Protein AF-A0A8A3P2R9-F1 (afdb_monomer_lite)

Radius of gyration: 27.97 Å; chains: 1; bounding box: 70×96×78 Å

Structure (mmCIF, N/CA/C/O backbone):
data_AF-A0A8A3P2R9-F1
#
_entry.id   AF-A0A8A3P2R9-F1
#
loop_
_atom_site.group_PDB
_atom_site.id
_atom_site.type_symbol
_atom_site.label_atom_id
_atom_site.label_alt_id
_atom_site.label_comp_id
_atom_site.label_asym_id
_atom_site.label_entity_id
_atom_site.label_seq_id
_atom_site.pdbx_PDB_ins_code
_atom_site.Cartn_x
_atom_site.Cartn_y
_atom_site.Cartn_z
_atom_site.occupancy
_atom_site.B_iso_or_equiv
_atom_site.auth_seq_id
_atom_site.auth_comp_id
_atom_site.auth_asym_id
_atom_site.auth_atom_id
_atom_site.pdbx_PDB_model_num
ATOM 1 N N . MET A 1 1 ? 48.613 -53.103 25.031 1.00 43.59 1 MET A N 1
ATOM 2 C CA . MET A 1 1 ? 49.429 -52.296 24.100 1.00 43.59 1 MET A CA 1
ATOM 3 C C . MET A 1 1 ? 48.709 -52.226 22.762 1.00 43.59 1 MET A C 1
ATOM 5 O O . MET A 1 1 ? 48.553 -53.275 22.151 1.00 43.59 1 MET A O 1
ATOM 9 N N . PRO A 1 2 ? 48.211 -51.056 22.336 1.00 43.16 2 PRO A N 1
ATOM 10 C CA . PRO A 1 2 ? 47.700 -50.850 20.983 1.00 43.16 2 PRO A CA 1
ATOM 11 C C . PRO A 1 2 ? 48.793 -50.243 20.079 1.00 43.16 2 PRO A C 1
ATOM 13 O O . PRO A 1 2 ? 49.612 -49.472 20.584 1.00 43.16 2 PRO A O 1
ATOM 16 N N . PRO A 1 3 ? 48.824 -50.520 18.764 1.00 48.88 3 PRO A N 1
ATOM 17 C CA . PRO A 1 3 ? 49.609 -49.714 17.847 1.00 48.88 3 PRO A CA 1
ATOM 18 C C . PRO A 1 3 ? 48.799 -48.499 17.378 1.00 48.88 3 PRO A C 1
ATOM 20 O O . PRO A 1 3 ? 47.668 -48.605 16.905 1.00 48.88 3 PRO A O 1
ATOM 23 N N . ILE A 1 4 ? 49.436 -47.345 17.538 1.00 39.56 4 ILE A N 1
ATOM 24 C CA . ILE A 1 4 ? 49.093 -46.045 16.971 1.00 39.56 4 ILE A CA 1
ATOM 25 C C . ILE A 1 4 ? 49.630 -46.018 15.538 1.00 39.56 4 ILE A C 1
ATOM 27 O O . ILE A 1 4 ? 50.808 -46.298 15.338 1.00 39.56 4 ILE A O 1
ATOM 31 N N . PHE A 1 5 ? 48.804 -45.617 14.572 1.00 42.22 5 PHE A N 1
ATOM 32 C CA . PHE A 1 5 ? 49.278 -44.940 13.365 1.00 42.22 5 PHE A CA 1
ATOM 33 C C . PHE A 1 5 ? 48.323 -43.795 13.031 1.00 42.22 5 PHE A C 1
ATOM 35 O O . PHE A 1 5 ? 47.154 -43.995 12.704 1.00 42.22 5 PHE A O 1
ATOM 42 N N . GLU A 1 6 ? 48.850 -42.583 13.167 1.00 37.22 6 GLU A N 1
ATOM 43 C CA . GLU A 1 6 ? 48.278 -41.345 12.660 1.00 37.22 6 GLU A CA 1
ATOM 44 C C . GLU A 1 6 ? 48.265 -41.369 11.128 1.00 37.22 6 GLU A C 1
ATOM 46 O O . GLU A 1 6 ? 49.249 -41.748 10.493 1.00 37.22 6 GLU A O 1
ATOM 51 N N . THR A 1 7 ? 47.184 -40.895 10.508 1.00 41.97 7 THR A N 1
ATOM 52 C CA . THR A 1 7 ? 47.253 -40.290 9.172 1.00 41.97 7 THR A CA 1
ATOM 53 C C . THR A 1 7 ? 46.183 -39.212 9.044 1.00 41.97 7 THR A C 1
ATOM 55 O O . THR A 1 7 ? 44.984 -39.465 8.958 1.00 41.97 7 THR A O 1
ATOM 58 N N . THR A 1 8 ? 46.675 -37.982 9.027 1.00 43.09 8 THR A N 1
ATOM 59 C CA . THR A 1 8 ? 46.018 -36.741 8.632 1.00 43.09 8 THR A CA 1
ATOM 60 C C . THR A 1 8 ? 45.509 -36.816 7.192 1.00 43.09 8 THR A C 1
ATOM 62 O O . THR A 1 8 ? 46.322 -36.944 6.285 1.00 43.09 8 THR A O 1
ATOM 65 N N . ILE A 1 9 ? 44.208 -36.615 6.950 1.00 33.81 9 ILE A N 1
ATOM 66 C CA . ILE A 1 9 ? 43.710 -36.059 5.679 1.00 33.81 9 ILE A CA 1
ATOM 67 C C . ILE A 1 9 ? 42.575 -35.073 5.970 1.00 33.81 9 ILE A C 1
ATOM 69 O O . ILE A 1 9 ? 41.464 -35.434 6.355 1.00 33.81 9 ILE A O 1
ATOM 73 N N . ALA A 1 10 ? 42.876 -33.795 5.744 1.00 40.09 10 ALA A N 1
ATOM 74 C CA . ALA A 1 10 ? 41.905 -32.722 5.646 1.00 40.09 10 ALA A CA 1
ATOM 75 C C . ALA A 1 10 ? 40.999 -32.957 4.427 1.00 40.09 10 ALA A C 1
ATOM 77 O O . ALA A 1 10 ? 41.472 -32.999 3.290 1.00 40.09 10 ALA A O 1
ATOM 78 N N . HIS A 1 11 ? 39.690 -33.081 4.649 1.00 35.59 11 HIS A N 1
ATOM 79 C CA . HIS A 1 11 ? 38.711 -33.145 3.568 1.00 35.59 11 HIS A CA 1
ATOM 80 C C . HIS A 1 11 ? 37.950 -31.824 3.454 1.00 35.59 11 HIS A C 1
ATOM 82 O O . HIS A 1 11 ? 36.930 -31.571 4.095 1.00 35.59 11 HIS A O 1
ATOM 88 N N . THR A 1 12 ? 38.494 -30.950 2.611 1.00 41.25 12 THR A N 1
ATOM 89 C CA . THR A 1 12 ? 37.902 -29.682 2.194 1.00 41.25 12 THR A CA 1
ATOM 90 C C . THR A 1 12 ? 36.637 -29.965 1.383 1.00 41.25 12 THR A C 1
ATOM 92 O O . THR A 1 12 ? 36.694 -30.220 0.180 1.00 41.25 12 THR A O 1
ATOM 95 N N . ARG A 1 13 ? 35.466 -29.913 2.026 1.00 37.19 13 ARG A N 1
ATOM 96 C CA . ARG A 1 13 ? 34.158 -30.054 1.366 1.00 37.19 13 ARG A CA 1
ATOM 97 C C . ARG A 1 13 ? 33.851 -28.786 0.555 1.00 37.19 13 ARG A C 1
ATOM 99 O O . ARG A 1 13 ? 33.108 -27.901 0.973 1.00 37.19 13 ARG A O 1
ATOM 106 N N . LYS A 1 14 ? 34.466 -28.672 -0.626 1.00 36.94 14 LYS A N 1
ATOM 107 C CA . LYS A 1 14 ? 34.145 -27.654 -1.633 1.00 36.94 14 LYS A CA 1
ATOM 108 C C . LYS A 1 14 ? 32.727 -27.894 -2.160 1.00 36.94 14 LYS A C 1
ATOM 110 O O . LYS A 1 14 ? 32.515 -28.660 -3.089 1.00 36.94 14 LYS A O 1
ATOM 115 N N . ARG A 1 15 ? 31.766 -27.206 -1.538 1.00 35.69 15 ARG A N 1
ATOM 116 C CA . ARG A 1 15 ? 30.719 -26.394 -2.182 1.00 35.69 15 ARG A CA 1
ATOM 117 C C . ARG A 1 15 ? 30.411 -26.801 -3.636 1.00 35.69 15 ARG A C 1
ATOM 119 O O . ARG A 1 15 ? 30.782 -26.093 -4.571 1.00 35.69 15 ARG A O 1
ATOM 126 N N . GLN A 1 16 ? 29.675 -27.896 -3.815 1.00 38.91 16 GLN A N 1
ATOM 127 C CA . GLN A 1 16 ? 28.986 -28.233 -5.069 1.00 38.91 16 GLN A CA 1
ATOM 128 C C . GLN A 1 16 ? 27.759 -27.320 -5.259 1.00 38.91 16 GLN A C 1
ATOM 130 O O . GLN A 1 16 ? 26.623 -27.766 -5.311 1.00 38.91 16 GLN A O 1
ATOM 135 N N . HIS A 1 17 ? 27.999 -26.007 -5.329 1.00 39.41 17 HIS A N 1
ATOM 136 C CA . HIS A 1 17 ? 26.986 -24.985 -5.619 1.00 39.41 17 HIS A CA 1
ATOM 137 C C . HIS A 1 17 ? 27.325 -24.229 -6.915 1.00 39.41 17 HIS A C 1
ATOM 139 O O . HIS A 1 17 ? 27.263 -23.003 -6.998 1.00 39.41 17 HIS A O 1
ATOM 145 N N . ARG A 1 18 ? 27.753 -24.988 -7.921 1.00 45.03 18 ARG A N 1
ATOM 146 C CA . ARG A 1 18 ? 27.853 -24.629 -9.341 1.00 45.03 18 ARG A CA 1
ATOM 147 C C . ARG A 1 18 ? 27.487 -25.940 -10.034 1.00 45.03 18 ARG A C 1
ATOM 149 O O . ARG A 1 18 ? 28.241 -26.890 -9.897 1.00 45.03 18 ARG A O 1
ATOM 156 N N . GLN A 1 19 ? 26.282 -26.132 -10.554 1.00 38.72 19 GLN A N 1
ATOM 157 C CA . GLN A 1 19 ? 25.915 -25.728 -11.911 1.00 38.72 19 GLN A CA 1
ATOM 158 C C . GLN A 1 19 ? 24.385 -25.830 -12.100 1.00 38.72 19 GLN A C 1
ATOM 160 O O . GLN A 1 19 ? 23.880 -26.798 -12.652 1.00 38.72 19 GLN A O 1
ATOM 165 N N . LEU A 1 20 ? 23.639 -24.823 -11.649 1.00 34.25 20 LEU A N 1
ATOM 166 C CA . LEU A 1 20 ? 22.228 -24.619 -12.032 1.00 34.25 20 LEU A CA 1
ATOM 167 C C . LEU A 1 20 ? 21.981 -23.132 -12.346 1.00 34.25 20 LEU A C 1
ATOM 169 O O . LEU A 1 20 ? 20.940 -22.571 -12.030 1.00 34.25 20 LEU A O 1
ATOM 173 N N . ALA A 1 21 ? 23.000 -22.465 -12.899 1.00 38.72 21 ALA A N 1
ATOM 174 C CA . ALA A 1 21 ? 23.064 -21.008 -13.003 1.00 38.72 21 ALA A CA 1
ATOM 175 C C . ALA A 1 21 ? 22.983 -20.448 -14.434 1.00 38.72 21 ALA A C 1
ATOM 177 O O . ALA A 1 21 ? 23.174 -19.248 -14.577 1.00 38.72 21 ALA A O 1
ATOM 178 N N . ASP A 1 22 ? 22.700 -21.245 -15.470 1.00 35.88 22 ASP A N 1
ATOM 179 C CA . ASP A 1 22 ? 22.864 -20.754 -16.855 1.00 35.88 22 ASP A CA 1
ATOM 180 C C . ASP A 1 22 ? 21.690 -20.948 -17.817 1.00 35.88 22 ASP A C 1
ATOM 182 O O . ASP A 1 22 ? 21.800 -20.616 -18.996 1.00 35.88 22 ASP A O 1
ATOM 186 N N . THR A 1 23 ? 20.520 -21.373 -17.350 1.00 40.38 23 THR A N 1
ATOM 187 C CA . THR A 1 23 ? 19.338 -21.435 -18.216 1.00 40.38 23 THR A CA 1
ATOM 188 C C . THR A 1 23 ? 18.191 -20.609 -17.640 1.00 40.38 23 THR A C 1
ATOM 190 O O . THR A 1 23 ? 17.509 -20.992 -16.701 1.00 40.38 23 THR A O 1
ATOM 193 N N . GLU A 1 24 ? 18.016 -19.434 -18.255 1.00 37.34 24 GLU A N 1
ATOM 194 C CA . GLU A 1 24 ? 16.800 -18.604 -18.261 1.00 37.34 24 GLU A CA 1
ATOM 195 C C . GLU A 1 24 ? 16.555 -17.578 -17.141 1.00 37.34 24 GLU A C 1
ATOM 197 O O . GLU A 1 24 ? 15.416 -17.243 -16.833 1.00 37.34 24 GLU A O 1
ATOM 202 N N . CYS A 1 25 ? 17.596 -16.883 -16.674 1.00 35.81 25 CYS A N 1
ATOM 203 C CA . CYS A 1 25 ? 17.421 -15.468 -16.315 1.00 35.81 25 CYS A CA 1
ATOM 204 C C . CYS A 1 25 ? 17.914 -14.599 -17.477 1.00 35.81 25 CYS A C 1
ATOM 206 O O . CYS A 1 25 ? 18.958 -13.949 -17.402 1.00 35.81 25 CYS A O 1
ATOM 208 N N . ARG A 1 26 ? 17.157 -14.569 -18.587 1.00 42.12 26 ARG A N 1
ATOM 209 C CA . ARG A 1 26 ? 17.222 -13.421 -19.505 1.00 42.12 26 ARG A CA 1
ATOM 210 C C . ARG A 1 26 ? 16.732 -12.226 -18.697 1.00 42.12 26 ARG A C 1
ATOM 212 O O . ARG A 1 26 ? 15.540 -11.940 -18.679 1.00 42.12 26 ARG A O 1
ATOM 219 N N . VAL A 1 27 ? 17.649 -11.571 -17.984 1.00 50.00 27 VAL A N 1
ATOM 220 C CA . VAL A 1 27 ? 17.400 -10.299 -17.308 1.00 50.00 27 VAL A CA 1
ATOM 221 C C . VAL A 1 27 ? 16.714 -9.422 -18.337 1.00 50.00 27 VAL A C 1
ATOM 223 O O . VAL A 1 27 ? 17.306 -9.112 -19.375 1.00 50.00 27 VAL A O 1
ATOM 226 N N . SER A 1 28 ? 15.437 -9.117 -18.109 1.00 62.94 28 SER A N 1
ATOM 227 C CA . SER A 1 28 ? 14.671 -8.373 -19.093 1.00 62.94 28 SER A CA 1
ATOM 228 C C . SER A 1 28 ? 15.406 -7.069 -19.401 1.00 62.94 28 SER A C 1
ATOM 230 O O . SER A 1 28 ? 16.113 -6.517 -18.548 1.00 62.94 28 SER A O 1
ATOM 232 N N . LYS A 1 29 ? 15.291 -6.571 -20.639 1.00 68.69 29 LYS A N 1
ATOM 233 C CA . LYS A 1 29 ? 15.966 -5.323 -21.043 1.00 68.69 29 LYS A CA 1
ATOM 234 C C . LYS A 1 29 ? 15.659 -4.189 -20.053 1.00 68.69 29 LYS A C 1
ATOM 236 O O . LYS A 1 29 ? 16.527 -3.360 -19.785 1.00 68.69 29 LYS A O 1
ATOM 241 N N . LEU A 1 30 ? 14.459 -4.212 -19.465 1.00 67.81 30 LEU A N 1
ATOM 242 C CA . LEU A 1 30 ? 14.038 -3.321 -18.395 1.00 67.81 30 LEU A CA 1
ATOM 243 C C . LEU A 1 30 ? 14.818 -3.548 -17.090 1.00 67.81 30 LEU A C 1
ATOM 245 O O . LEU A 1 30 ? 15.422 -2.606 -16.585 1.00 67.81 30 LEU A O 1
ATOM 249 N N . ALA A 1 31 ? 14.868 -4.774 -16.563 1.00 60.47 31 ALA A N 1
ATOM 250 C CA . ALA A 1 31 ? 15.595 -5.079 -15.328 1.00 60.47 31 ALA A CA 1
ATOM 251 C C . ALA A 1 31 ? 17.097 -4.746 -15.434 1.00 60.47 31 ALA A C 1
ATOM 253 O O . ALA A 1 31 ? 17.693 -4.226 -14.489 1.00 60.47 31 ALA A O 1
ATOM 254 N N . ALA A 1 32 ? 17.710 -4.972 -16.601 1.00 69.25 32 ALA A N 1
ATOM 255 C CA . ALA A 1 32 ? 19.095 -4.586 -16.866 1.00 69.25 32 ALA A CA 1
ATOM 256 C C . ALA A 1 32 ? 19.275 -3.057 -16.879 1.00 69.25 32 ALA A C 1
ATOM 258 O O . ALA A 1 32 ? 20.252 -2.546 -16.328 1.00 69.25 32 ALA A O 1
ATOM 259 N N . LYS A 1 33 ? 18.320 -2.318 -17.462 1.00 73.94 33 LYS A N 1
ATOM 260 C CA . LYS A 1 33 ? 18.311 -0.848 -17.465 1.00 73.94 33 LYS A CA 1
ATOM 261 C C . LYS A 1 33 ? 18.153 -0.280 -16.050 1.00 73.94 33 LYS A C 1
ATOM 263 O O . LYS A 1 33 ? 18.917 0.605 -15.674 1.00 73.94 33 LYS A O 1
ATOM 268 N N . CYS A 1 34 ? 17.249 -0.837 -15.243 1.00 65.44 34 CYS A N 1
ATOM 269 C CA . CYS A 1 34 ? 17.062 -0.468 -13.837 1.00 65.44 34 CYS A CA 1
ATOM 270 C C . CYS A 1 34 ? 18.339 -0.672 -13.005 1.00 65.44 34 CYS A C 1
ATOM 272 O O . CYS A 1 34 ? 18.720 0.216 -12.244 1.00 65.44 34 CYS A O 1
ATOM 274 N N . ARG A 1 35 ? 19.051 -1.799 -13.184 1.00 62.41 35 ARG A N 1
ATOM 275 C CA . ARG A 1 35 ? 20.332 -2.046 -12.489 1.00 62.41 35 ARG A CA 1
ATOM 276 C C . ARG A 1 35 ? 21.384 -0.987 -12.805 1.00 62.41 35 ARG A C 1
ATOM 278 O O . ARG A 1 35 ? 22.055 -0.521 -11.890 1.00 62.41 35 ARG A O 1
ATOM 285 N N . ARG A 1 36 ? 21.516 -0.601 -14.078 1.00 63.81 36 ARG A N 1
ATOM 286 C CA . ARG A 1 36 ? 22.474 0.434 -14.503 1.00 63.81 36 ARG A CA 1
ATOM 287 C C . ARG A 1 36 ? 22.148 1.787 -13.869 1.00 63.81 36 ARG A C 1
ATOM 289 O O . ARG A 1 36 ? 23.045 2.431 -13.344 1.00 63.81 36 ARG A O 1
ATOM 296 N N . LEU A 1 37 ? 20.869 2.171 -13.840 1.00 62.31 37 LEU A N 1
ATOM 297 C CA . LEU A 1 37 ? 20.429 3.418 -13.202 1.00 62.31 37 LEU A CA 1
ATOM 298 C C . LEU A 1 37 ? 20.722 3.443 -11.694 1.00 62.31 37 LEU A C 1
ATOM 300 O O . LEU A 1 37 ? 21.195 4.457 -11.186 1.00 62.31 37 LEU A O 1
ATOM 304 N N . ASN A 1 38 ? 20.507 2.329 -10.987 1.00 57.16 38 ASN A N 1
ATOM 305 C CA . ASN A 1 38 ? 20.791 2.238 -9.551 1.00 57.16 38 ASN A CA 1
ATOM 306 C C . ASN A 1 38 ? 22.283 2.463 -9.233 1.00 57.16 38 ASN A C 1
ATOM 308 O O . ASN A 1 38 ? 22.618 3.098 -8.239 1.00 57.16 38 ASN A O 1
ATOM 312 N N . GLN A 1 39 ? 23.183 2.005 -10.109 1.00 56.66 39 GLN A N 1
ATOM 313 C CA . GLN A 1 39 ? 24.629 2.218 -9.963 1.00 56.66 39 GLN A CA 1
ATOM 314 C C . GLN A 1 39 ? 25.041 3.685 -10.178 1.00 56.66 39 GLN A C 1
ATOM 316 O O . GLN A 1 39 ? 25.991 4.150 -9.554 1.00 56.66 39 GLN A O 1
ATOM 321 N N . THR A 1 40 ? 24.328 4.434 -11.026 1.00 55.69 40 THR A N 1
ATOM 322 C CA . THR A 1 40 ? 24.618 5.853 -11.304 1.00 55.69 40 THR A CA 1
ATOM 323 C C . THR A 1 40 ? 24.155 6.788 -10.179 1.00 55.69 40 THR A C 1
ATOM 325 O O . THR A 1 40 ? 24.793 7.808 -9.936 1.00 55.69 40 THR A O 1
ATOM 328 N N . ILE A 1 41 ? 23.084 6.440 -9.454 1.00 51.84 41 ILE A N 1
ATOM 329 C CA . ILE A 1 41 ? 22.526 7.253 -8.353 1.00 51.84 41 ILE A CA 1
ATOM 330 C C . ILE A 1 41 ? 23.507 7.395 -7.167 1.00 51.84 41 ILE A C 1
ATOM 332 O O . ILE A 1 41 ? 23.413 8.355 -6.406 1.00 51.84 41 ILE A O 1
ATOM 336 N N . SER A 1 42 ? 24.476 6.486 -7.015 1.00 45.00 42 SER A N 1
ATOM 337 C CA . SER A 1 42 ? 25.446 6.492 -5.906 1.00 45.00 42 SER A CA 1
ATOM 338 C C . SER A 1 42 ? 26.682 7.393 -6.104 1.00 45.00 42 SER A C 1
ATOM 340 O O . SER A 1 42 ? 27.583 7.352 -5.270 1.00 45.00 42 SER A O 1
ATOM 342 N N . GLN A 1 43 ? 26.761 8.204 -7.166 1.00 35.53 43 GLN A N 1
ATOM 343 C CA . GLN A 1 43 ? 27.899 9.104 -7.440 1.00 35.53 43 GLN A CA 1
ATOM 344 C C . GLN A 1 43 ? 27.576 10.568 -7.047 1.00 35.5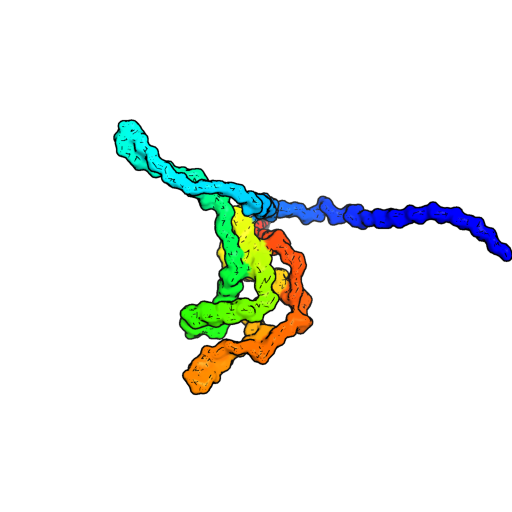3 43 GLN A C 1
ATOM 346 O O . GLN A 1 43 ? 26.574 11.103 -7.527 1.00 35.53 43 GLN A O 1
ATOM 351 N N . PRO A 1 44 ? 28.391 11.261 -6.222 1.00 46.28 44 PRO A N 1
ATOM 352 C CA . PRO A 1 44 ? 28.168 12.667 -5.880 1.00 46.28 44 PRO A CA 1
ATOM 353 C C . PRO A 1 44 ? 28.958 13.593 -6.821 1.00 46.28 44 PRO A C 1
ATOM 355 O O . PRO A 1 44 ? 30.183 13.518 -6.838 1.00 46.28 44 PRO A O 1
ATOM 358 N N . VAL A 1 45 ? 28.313 14.510 -7.564 1.00 47.16 45 VAL A N 1
ATOM 359 C CA . VAL A 1 45 ? 29.051 15.577 -8.284 1.00 47.16 45 VAL A CA 1
ATOM 360 C C . VAL A 1 45 ? 28.383 16.967 -8.221 1.00 47.16 45 VAL A C 1
ATOM 362 O O . VAL A 1 45 ? 27.258 17.173 -8.669 1.00 47.16 45 VAL A O 1
ATOM 365 N N . LEU A 1 46 ? 29.177 17.863 -7.617 1.00 41.31 46 LEU A N 1
ATOM 366 C CA . LEU A 1 46 ? 29.407 19.323 -7.640 1.00 41.31 46 LEU A CA 1
ATOM 367 C C . LEU A 1 46 ? 28.441 20.397 -8.214 1.00 41.31 46 LEU A C 1
ATOM 369 O O . LEU A 1 46 ? 27.985 20.341 -9.348 1.00 41.31 46 LEU A O 1
ATOM 373 N N . ASN A 1 47 ? 28.382 21.473 -7.401 1.00 46.91 47 ASN A N 1
ATOM 374 C CA . ASN A 1 47 ? 28.406 22.940 -7.613 1.00 46.91 47 ASN A CA 1
ATOM 375 C C . ASN A 1 47 ? 27.461 23.662 -8.597 1.00 46.91 47 ASN A C 1
ATOM 377 O O . ASN A 1 47 ? 27.319 23.332 -9.768 1.00 46.91 47 ASN A O 1
ATOM 381 N N . ASN A 1 48 ? 26.872 24.753 -8.080 1.00 45.09 48 ASN A N 1
ATOM 382 C CA . ASN A 1 48 ? 25.808 25.558 -8.681 1.00 45.09 48 ASN A CA 1
ATOM 383 C C . ASN A 1 48 ? 26.232 27.028 -8.863 1.00 45.09 48 ASN A C 1
ATOM 385 O O . ASN A 1 48 ? 26.408 27.723 -7.866 1.00 45.09 48 ASN A O 1
ATOM 389 N N . ALA A 1 49 ? 26.262 27.528 -10.101 1.00 44.78 49 ALA A N 1
ATOM 390 C CA . ALA A 1 49 ? 25.992 28.937 -10.408 1.00 44.78 49 ALA A CA 1
ATOM 391 C C . ALA A 1 49 ? 25.528 29.086 -11.870 1.00 44.78 49 ALA A C 1
ATOM 393 O O . ALA A 1 49 ? 26.056 28.431 -12.767 1.00 44.78 49 ALA A O 1
ATOM 394 N N . LEU A 1 50 ? 24.517 29.930 -12.098 1.00 46.81 50 LEU A N 1
ATOM 395 C CA . LEU A 1 50 ? 24.097 30.403 -13.422 1.00 46.81 50 LEU A CA 1
ATOM 396 C C . LEU A 1 50 ? 24.972 31.607 -13.794 1.00 46.81 50 LEU A C 1
ATOM 398 O O . LEU A 1 50 ? 25.080 32.534 -12.995 1.00 46.81 50 LEU A O 1
ATOM 402 N N . TYR A 1 51 ? 25.572 31.607 -14.986 1.00 49.94 51 TYR A N 1
ATOM 403 C CA . TYR A 1 51 ? 26.331 32.750 -15.499 1.00 49.94 51 TYR A CA 1
ATOM 404 C C . TYR A 1 51 ? 25.621 33.340 -16.719 1.00 49.94 51 TYR A C 1
ATOM 406 O O . TYR A 1 51 ? 25.300 32.623 -17.666 1.00 49.94 51 TYR A O 1
ATOM 414 N N . ILE A 1 52 ? 25.352 34.644 -16.670 1.00 50.81 52 ILE A N 1
ATOM 415 C CA . ILE A 1 52 ? 24.727 35.400 -17.758 1.00 50.81 52 ILE A CA 1
ATOM 416 C C . ILE A 1 52 ? 25.849 35.930 -18.653 1.00 50.81 52 ILE A C 1
ATOM 418 O O . ILE A 1 52 ? 26.661 36.736 -18.205 1.00 50.81 52 ILE A O 1
ATOM 422 N N . SER A 1 53 ? 25.882 35.508 -19.917 1.00 56.56 53 SER A N 1
ATOM 423 C CA . SER A 1 53 ? 26.791 36.048 -20.934 1.00 56.56 53 SER A CA 1
ATOM 424 C C . SER A 1 53 ? 26.038 36.959 -21.904 1.00 56.56 53 SER A C 1
ATOM 426 O O . SER A 1 53 ? 24.920 36.650 -22.315 1.00 56.56 53 SER A O 1
ATOM 428 N N . ARG A 1 54 ? 26.659 38.076 -22.292 1.00 44.88 54 ARG A N 1
ATOM 429 C CA . ARG A 1 54 ? 26.132 39.022 -23.286 1.00 44.88 54 ARG A CA 1
ATOM 430 C C . ARG A 1 54 ? 26.874 38.820 -24.609 1.00 44.88 54 ARG A C 1
ATOM 432 O O . ARG A 1 54 ? 28.103 38.822 -24.597 1.00 44.88 54 ARG A O 1
ATOM 439 N N . THR A 1 55 ? 26.159 38.635 -25.721 1.00 54.72 55 THR A N 1
ATOM 440 C CA . THR A 1 55 ? 26.788 38.591 -27.056 1.00 54.72 55 THR A CA 1
ATOM 441 C C . THR A 1 55 ? 27.090 40.005 -27.557 1.00 54.72 55 THR A C 1
ATOM 443 O O . THR A 1 55 ? 26.545 40.986 -27.042 1.00 54.72 55 THR A O 1
ATOM 446 N N . ALA A 1 56 ? 27.988 40.119 -28.541 1.00 55.16 56 ALA A N 1
ATOM 447 C CA . ALA A 1 56 ? 28.472 41.394 -29.087 1.00 55.16 56 ALA A CA 1
ATOM 448 C C . ALA A 1 56 ? 27.348 42.290 -29.657 1.00 55.16 56 ALA A C 1
ATOM 450 O O . ALA A 1 56 ? 27.481 43.507 -29.716 1.00 55.16 56 ALA A O 1
ATOM 451 N N . ASP A 1 57 ? 26.221 41.678 -29.997 1.00 58.72 57 ASP A N 1
ATOM 452 C CA . ASP A 1 57 ? 25.029 42.251 -30.628 1.00 58.72 57 ASP A CA 1
ATOM 453 C C . ASP A 1 57 ? 23.977 42.726 -29.599 1.00 58.72 57 ASP A C 1
ATOM 455 O O . ASP A 1 57 ? 22.877 43.144 -29.955 1.00 58.72 57 ASP A O 1
ATOM 459 N N . GLY A 1 58 ? 24.307 42.689 -28.301 1.00 51.22 58 GLY A N 1
ATOM 460 C CA . GLY A 1 58 ? 23.463 43.213 -27.222 1.00 51.22 58 GLY A CA 1
ATOM 461 C C . GLY A 1 58 ? 22.362 42.262 -26.738 1.00 51.22 58 GLY A C 1
ATOM 462 O O . GLY A 1 58 ? 21.661 42.587 -25.776 1.00 51.22 58 GLY A O 1
ATOM 463 N N . ALA A 1 59 ? 22.234 41.071 -27.329 1.00 46.62 59 ALA A N 1
ATOM 464 C CA . ALA A 1 59 ? 21.294 40.053 -26.876 1.00 46.62 59 ALA A CA 1
ATOM 465 C C . ALA A 1 59 ? 21.778 39.385 -25.573 1.00 46.62 59 ALA A C 1
ATOM 467 O O . ALA A 1 59 ? 22.913 38.912 -25.453 1.00 46.62 59 ALA A O 1
ATOM 468 N N . GLN A 1 60 ? 20.896 39.334 -24.571 1.00 43.47 60 GLN A N 1
ATOM 469 C CA . GLN A 1 60 ? 21.118 38.577 -23.339 1.00 43.47 60 GLN A CA 1
ATOM 470 C C . GLN A 1 60 ? 20.581 37.161 -23.542 1.00 43.47 60 GLN A C 1
ATOM 472 O O . GLN A 1 60 ? 19.372 36.956 -23.624 1.00 43.47 60 GLN A O 1
ATOM 477 N N . CYS A 1 61 ? 21.472 36.178 -23.638 1.00 47.09 61 CYS A N 1
ATOM 478 C CA . CYS A 1 61 ? 21.099 34.773 -23.751 1.00 47.09 61 CYS A CA 1
ATOM 479 C C . CYS A 1 61 ? 21.353 34.064 -22.415 1.00 47.09 61 CYS A C 1
ATOM 481 O O . CYS A 1 61 ? 22.461 34.062 -21.878 1.00 47.09 61 CYS A O 1
ATOM 483 N N . ILE A 1 62 ? 20.297 33.465 -21.859 1.00 50.38 62 ILE A N 1
ATOM 484 C CA . ILE A 1 62 ? 20.394 32.623 -20.667 1.00 50.38 62 ILE A CA 1
ATOM 485 C C . ILE A 1 62 ? 20.865 31.249 -21.135 1.00 50.38 62 ILE A C 1
ATOM 487 O O . ILE A 1 62 ? 20.076 30.468 -21.667 1.00 50.38 62 ILE A O 1
ATOM 491 N N . GLN A 1 63 ? 22.148 30.950 -20.946 1.00 54.47 63 GLN A N 1
ATOM 492 C CA . GLN A 1 63 ? 22.632 29.588 -21.127 1.00 54.47 63 GLN A CA 1
ATOM 493 C C . GLN A 1 63 ? 22.130 28.737 -19.961 1.00 54.47 63 GLN A C 1
ATOM 495 O O . GLN A 1 63 ? 22.442 29.001 -18.796 1.00 54.47 63 GLN A O 1
ATOM 500 N N . LEU A 1 64 ? 21.315 27.726 -20.274 1.00 47.31 64 LEU A N 1
ATOM 501 C CA . LEU A 1 64 ? 20.895 26.742 -19.286 1.00 47.31 64 LEU A CA 1
ATOM 502 C C . LEU A 1 64 ? 22.163 26.066 -18.744 1.00 47.31 64 LEU A C 1
ATOM 504 O O . LEU A 1 64 ? 22.937 25.488 -19.505 1.00 47.31 64 LEU A O 1
ATOM 508 N N . SER A 1 65 ? 22.394 26.154 -17.433 1.00 50.12 65 SER A N 1
ATOM 509 C CA . SER A 1 65 ? 23.531 25.482 -16.791 1.00 50.12 65 SER A CA 1
ATOM 510 C C . SER A 1 65 ? 23.492 23.984 -17.110 1.00 50.12 65 SER A C 1
ATOM 512 O O . SER A 1 65 ? 22.406 23.409 -17.242 1.00 50.12 65 SER A O 1
ATOM 514 N N . GLY A 1 66 ? 24.652 23.318 -17.152 1.00 48.78 66 GLY A N 1
ATOM 515 C CA . GLY A 1 66 ? 24.747 21.864 -17.328 1.00 48.78 66 GLY A CA 1
ATOM 516 C C . GLY A 1 66 ? 23.805 21.071 -16.410 1.00 48.78 66 GLY A C 1
ATOM 517 O O . GLY A 1 66 ? 23.333 20.012 -16.803 1.00 48.78 66 GLY A O 1
ATOM 518 N N . ARG A 1 67 ? 23.408 21.621 -15.250 1.00 42.16 67 ARG A N 1
ATOM 519 C CA . ARG A 1 67 ? 22.402 21.041 -14.344 1.00 42.16 67 ARG A CA 1
ATOM 520 C C . ARG A 1 67 ? 20.972 21.031 -14.893 1.00 42.16 67 ARG A C 1
ATOM 522 O O . ARG A 1 67 ? 20.211 20.151 -14.524 1.00 42.16 67 ARG A O 1
ATOM 529 N N . GLN A 1 68 ? 20.567 21.969 -15.746 1.00 43.38 68 GLN A N 1
ATOM 530 C CA . GLN A 1 68 ? 19.218 22.008 -16.334 1.00 43.38 68 GLN A CA 1
ATOM 531 C C . GLN A 1 68 ? 19.087 21.057 -17.528 1.00 43.38 68 GLN A C 1
ATOM 533 O O . GLN A 1 68 ? 18.044 20.422 -17.688 1.00 43.38 68 GLN A O 1
ATOM 538 N N . VAL A 1 69 ? 20.162 20.896 -18.305 1.00 46.97 69 VAL A N 1
ATOM 539 C CA . VAL A 1 69 ? 20.264 19.845 -19.329 1.00 46.97 69 VAL A CA 1
ATOM 540 C C . VAL A 1 69 ? 20.354 18.476 -18.645 1.00 46.97 69 VAL A C 1
ATOM 542 O O . VAL A 1 69 ? 19.524 17.607 -18.907 1.00 46.97 69 VAL A O 1
ATOM 545 N N . ALA A 1 70 ? 21.232 18.330 -17.646 1.00 46.28 70 ALA A N 1
ATOM 546 C CA . ALA A 1 70 ? 21.334 17.118 -16.838 1.00 46.28 70 ALA A CA 1
ATOM 547 C C . ALA A 1 70 ? 20.068 16.830 -16.019 1.00 46.28 70 ALA A C 1
ATOM 549 O O . ALA A 1 70 ? 19.769 15.674 -15.801 1.00 46.28 70 ALA A O 1
ATOM 550 N N . SER A 1 71 ? 19.262 17.812 -15.600 1.00 43.34 71 SER A N 1
ATOM 551 C CA . SER A 1 71 ? 18.020 17.577 -14.837 1.00 43.34 71 SER A CA 1
ATOM 552 C C . SER A 1 71 ? 16.919 16.897 -15.657 1.00 43.34 71 SER A C 1
ATOM 554 O O . SER A 1 71 ? 15.977 16.366 -15.065 1.00 43.34 71 SER A O 1
ATOM 556 N N . ARG A 1 72 ? 16.992 16.926 -16.994 1.00 46.66 72 ARG A N 1
ATOM 557 C CA . ARG A 1 72 ? 16.079 16.157 -17.856 1.00 46.66 72 ARG A CA 1
ATOM 558 C C . ARG A 1 72 ? 16.481 14.684 -17.952 1.00 46.66 72 ARG A C 1
ATOM 560 O O . ARG A 1 72 ? 15.612 13.846 -18.179 1.00 46.66 72 ARG A O 1
ATOM 567 N N . GLU A 1 73 ? 17.761 14.387 -17.738 1.00 49.38 73 GLU A N 1
ATOM 568 C CA . GLU A 1 73 ? 18.352 13.042 -17.791 1.00 49.38 73 GLU A CA 1
ATOM 569 C C . GLU A 1 73 ? 18.671 12.462 -16.403 1.00 49.38 73 GLU A C 1
ATOM 571 O O . GLU A 1 73 ? 18.881 11.258 -16.260 1.00 49.38 73 GLU A O 1
ATOM 576 N N . ALA A 1 74 ? 18.677 13.301 -15.367 1.00 48.50 74 ALA A N 1
ATOM 577 C CA . ALA A 1 74 ? 18.968 12.915 -14.002 1.00 48.50 74 ALA A CA 1
ATOM 578 C C . ALA A 1 74 ? 17.843 12.018 -13.476 1.00 48.50 74 ALA A C 1
ATOM 580 O O . ALA A 1 74 ? 16.661 12.307 -13.715 1.00 48.50 74 ALA A O 1
ATOM 581 N N . PRO A 1 75 ? 18.189 10.964 -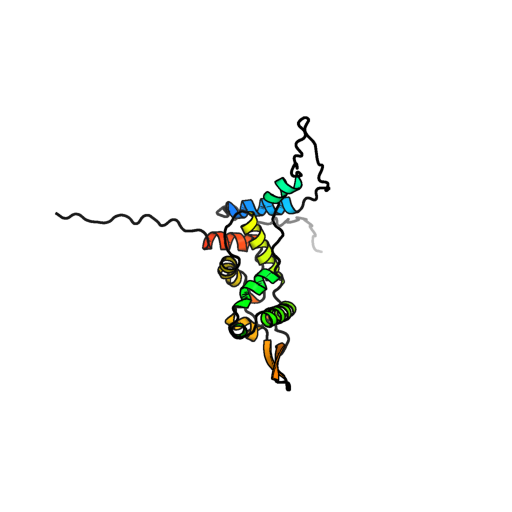12.716 1.00 55.00 75 PRO A N 1
ATOM 582 C CA . PRO A 1 75 ? 17.215 10.149 -12.011 1.00 55.00 75 PRO A CA 1
ATOM 583 C C . PRO A 1 75 ? 16.239 11.049 -11.255 1.00 55.00 75 PRO A C 1
ATOM 585 O O . PRO A 1 75 ? 16.631 11.901 -10.449 1.00 55.00 75 PRO A O 1
ATOM 588 N N . ARG A 1 76 ? 14.948 10.907 -11.560 1.00 64.50 76 ARG A N 1
ATOM 589 C CA . ARG A 1 76 ? 13.906 11.672 -10.875 1.00 64.50 76 ARG A CA 1
ATOM 590 C C . ARG A 1 76 ? 13.943 11.273 -9.402 1.00 64.50 76 ARG A C 1
ATOM 592 O O . ARG A 1 76 ? 14.209 10.117 -9.083 1.00 64.50 76 ARG A O 1
ATOM 599 N N . ARG A 1 77 ? 13.625 12.207 -8.496 1.00 72.00 77 ARG A N 1
ATOM 600 C CA . ARG A 1 77 ? 13.606 11.937 -7.045 1.00 72.00 77 ARG A CA 1
ATOM 601 C C . ARG A 1 77 ? 12.905 10.605 -6.756 1.00 72.00 77 ARG A C 1
ATOM 603 O O . ARG A 1 77 ? 11.857 10.316 -7.356 1.00 72.00 77 ARG A O 1
ATOM 610 N N . SER A 1 78 ? 13.502 9.807 -5.870 1.00 77.75 78 SER A N 1
ATOM 611 C CA . SER A 1 78 ? 12.927 8.534 -5.449 1.00 77.75 78 SER A CA 1
ATOM 612 C C . SER A 1 78 ? 11.504 8.748 -4.952 1.00 77.75 78 SER A C 1
ATOM 614 O O . SER A 1 78 ? 11.189 9.743 -4.290 1.00 77.75 78 SER A O 1
ATOM 616 N N . VAL A 1 79 ? 10.614 7.842 -5.339 1.00 87.44 79 VAL A N 1
ATOM 617 C CA . VAL A 1 79 ? 9.235 7.890 -4.872 1.00 87.44 79 VAL A CA 1
ATOM 618 C C . VAL A 1 79 ? 9.229 7.566 -3.383 1.00 87.44 79 VAL A C 1
ATOM 620 O O . VAL A 1 79 ? 9.900 6.643 -2.931 1.00 87.44 79 VAL A O 1
ATOM 623 N N . ASN A 1 80 ? 8.500 8.364 -2.608 1.00 92.00 80 ASN A N 1
ATOM 624 C CA . ASN A 1 80 ? 8.340 8.140 -1.178 1.00 92.00 80 ASN A CA 1
ATOM 625 C C . ASN A 1 80 ? 7.388 6.948 -0.958 1.00 92.00 80 ASN A C 1
ATOM 627 O O . ASN A 1 80 ? 6.311 6.906 -1.551 1.00 92.00 80 ASN A O 1
ATOM 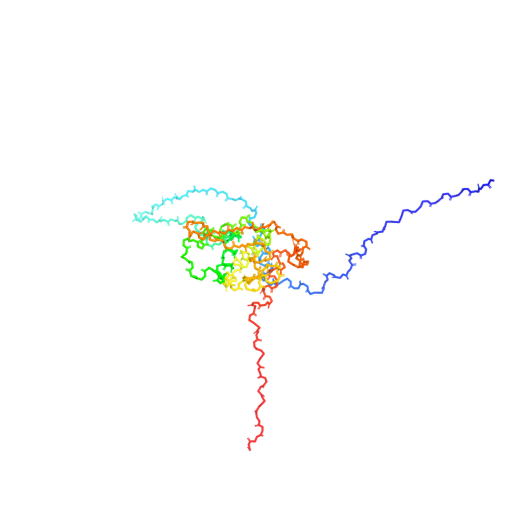631 N N . SER A 1 81 ? 7.768 5.995 -0.106 1.00 95.25 81 SER A N 1
ATOM 632 C CA . SER A 1 81 ? 6.962 4.812 0.230 1.00 95.25 81 SER A CA 1
ATOM 633 C C . SER A 1 81 ? 5.577 5.155 0.770 1.00 95.25 81 SER A C 1
ATOM 635 O O . SER A 1 81 ? 4.604 4.502 0.396 1.00 95.25 81 SER A O 1
ATOM 637 N N . TYR A 1 82 ? 5.454 6.242 1.534 1.00 95.25 82 TYR A N 1
ATOM 638 C CA . TYR A 1 82 ? 4.160 6.736 2.001 1.00 95.25 82 TYR A CA 1
ATOM 639 C C . TYR A 1 82 ? 3.222 7.111 0.844 1.00 95.25 82 TYR A C 1
ATOM 641 O O . TYR A 1 82 ? 2.012 6.938 0.948 1.00 95.25 82 TYR A O 1
ATOM 649 N N . ILE A 1 83 ? 3.747 7.587 -0.292 1.00 93.94 83 ILE A N 1
ATOM 650 C CA . ILE A 1 83 ? 2.911 7.922 -1.457 1.00 93.94 83 ILE A CA 1
ATOM 651 C C . ILE A 1 83 ? 2.283 6.663 -2.053 1.00 93.94 83 ILE A C 1
ATOM 653 O O . ILE A 1 83 ? 1.121 6.703 -2.456 1.00 93.94 83 ILE A O 1
ATOM 657 N N . LEU A 1 84 ? 3.006 5.541 -2.072 1.00 96.94 84 LEU A N 1
ATOM 658 C CA . LEU A 1 84 ? 2.461 4.261 -2.523 1.00 96.94 84 LEU A CA 1
ATOM 659 C C . LEU A 1 84 ? 1.385 3.762 -1.557 1.00 96.94 84 LEU A C 1
ATOM 661 O O . LEU A 1 84 ? 0.272 3.482 -1.994 1.00 96.94 84 LEU A O 1
ATOM 665 N N . PHE A 1 85 ? 1.696 3.742 -0.258 1.00 97.38 85 PHE A N 1
ATOM 666 C CA . PHE A 1 85 ? 0.751 3.376 0.800 1.00 97.38 85 PHE A CA 1
ATOM 667 C C . PHE A 1 85 ? -0.544 4.186 0.702 1.00 97.38 85 PHE A C 1
ATOM 669 O O . PHE A 1 85 ? -1.638 3.633 0.590 1.00 97.38 85 PHE A O 1
ATOM 676 N N . ARG A 1 86 ? -0.409 5.518 0.664 1.00 95.25 86 ARG A N 1
ATOM 677 C CA . ARG A 1 86 ? -1.528 6.453 0.568 1.00 95.25 86 ARG A CA 1
ATOM 678 C C . ARG A 1 86 ? -2.347 6.186 -0.686 1.00 95.25 86 ARG A C 1
ATOM 680 O O . ARG A 1 86 ? -3.564 6.180 -0.601 1.00 95.25 86 ARG A O 1
ATOM 687 N N . THR A 1 87 ? -1.703 5.981 -1.835 1.00 95.12 87 THR A N 1
ATOM 688 C CA . THR A 1 87 ? -2.409 5.724 -3.102 1.00 95.12 87 THR A CA 1
ATOM 689 C C . THR A 1 87 ? -3.200 4.418 -3.046 1.00 95.12 87 THR A C 1
ATOM 691 O O . THR A 1 87 ? -4.321 4.371 -3.541 1.00 95.12 87 THR A O 1
ATOM 694 N N . PHE A 1 88 ? -2.646 3.376 -2.421 1.00 96.06 88 PHE A N 1
ATOM 695 C CA . PHE A 1 88 ? -3.302 2.077 -2.299 1.00 96.06 88 PHE A CA 1
ATOM 696 C C . PHE A 1 88 ? -4.529 2.140 -1.379 1.00 96.06 88 PHE A C 1
ATOM 698 O O . PHE A 1 88 ? -5.646 1.846 -1.810 1.00 96.06 88 PHE A O 1
ATOM 705 N N . TYR A 1 89 ? -4.338 2.595 -0.138 1.00 95.31 89 TYR A N 1
ATOM 706 C CA . TYR A 1 89 ? -5.381 2.583 0.891 1.00 95.31 89 TYR A CA 1
ATOM 707 C C . TYR A 1 89 ? -6.325 3.788 0.858 1.00 95.31 89 TYR A C 1
ATOM 709 O O . TYR A 1 89 ? -7.310 3.799 1.591 1.00 95.31 89 TYR A O 1
ATOM 717 N N . MET A 1 90 ? -6.120 4.772 -0.029 1.00 92.69 90 MET A N 1
ATOM 718 C CA . MET A 1 90 ? -7.143 5.798 -0.299 1.00 92.69 90 MET A CA 1
ATOM 719 C C . MET A 1 90 ? -8.477 5.173 -0.748 1.00 92.69 90 MET A C 1
ATOM 721 O O . MET A 1 90 ? -9.527 5.776 -0.554 1.00 92.69 90 MET A O 1
ATOM 725 N N . ASN A 1 91 ? -8.433 3.964 -1.319 1.00 89.44 91 ASN A N 1
ATOM 726 C CA . ASN A 1 91 ? -9.599 3.216 -1.793 1.00 89.44 91 ASN A CA 1
ATOM 727 C C . ASN A 1 91 ? -10.311 2.406 -0.692 1.00 89.44 91 ASN A C 1
ATOM 729 O O . ASN A 1 91 ? -11.203 1.620 -1.004 1.00 89.44 91 ASN A O 1
ATOM 733 N N . LEU A 1 92 ? -9.925 2.556 0.582 1.00 87.94 92 LEU A N 1
ATOM 734 C CA . LEU A 1 92 ? -10.669 1.984 1.706 1.00 87.94 92 LEU A CA 1
ATOM 735 C C . LEU A 1 92 ? -12.123 2.472 1.673 1.00 87.94 92 LEU A C 1
ATOM 737 O O . LEU A 1 92 ? -12.379 3.674 1.644 1.00 87.94 92 LEU A O 1
ATOM 741 N N . THR A 1 93 ? -13.071 1.538 1.722 1.00 84.75 93 THR A N 1
ATOM 742 C CA . THR A 1 93 ? -14.511 1.820 1.596 1.00 84.75 93 THR A CA 1
ATOM 743 C C . THR A 1 93 ? -15.007 2.801 2.657 1.00 84.75 93 THR A C 1
ATOM 745 O O . THR A 1 93 ? -15.708 3.752 2.331 1.00 84.75 93 THR A O 1
ATOM 748 N N . VAL A 1 94 ? -14.552 2.647 3.903 1.00 81.94 94 VAL A N 1
ATOM 749 C CA . VAL A 1 94 ? -14.865 3.550 5.027 1.00 81.94 94 VAL A CA 1
ATOM 750 C C . VAL A 1 94 ? -14.418 4.997 4.796 1.00 81.94 94 VAL A C 1
ATOM 752 O O . VAL A 1 94 ? -14.955 5.921 5.398 1.00 81.94 94 VAL A O 1
ATOM 755 N N . LEU A 1 95 ? -13.445 5.226 3.907 1.00 81.75 95 LEU A N 1
ATOM 756 C CA . LEU A 1 95 ? -13.005 6.572 3.562 1.00 81.75 95 LEU A CA 1
ATOM 757 C C . LEU A 1 95 ? -13.892 7.226 2.498 1.00 81.75 95 LEU A C 1
ATOM 759 O O . LEU A 1 95 ? -13.671 8.401 2.224 1.00 81.75 95 LEU A O 1
ATOM 763 N N . GLY A 1 96 ? -14.849 6.527 1.878 1.00 80.31 96 GLY A N 1
ATOM 764 C CA . GLY A 1 96 ? -15.681 7.041 0.780 1.00 80.31 96 GLY A CA 1
ATOM 765 C C . GLY A 1 96 ? -16.342 8.382 1.106 1.00 80.31 96 GLY A C 1
ATOM 766 O O . GLY A 1 96 ? -16.068 9.376 0.429 1.00 80.31 96 GLY A O 1
ATOM 767 N N . ASP A 1 97 ? -17.076 8.420 2.217 1.00 78.25 97 ASP A N 1
ATOM 768 C CA . ASP A 1 97 ? -17.916 9.556 2.632 1.00 78.25 97 ASP A CA 1
ATOM 769 C C . ASP A 1 97 ? -17.184 10.588 3.507 1.00 78.25 97 ASP A C 1
ATOM 771 O O . ASP A 1 97 ? -17.731 11.622 3.892 1.00 78.25 97 ASP A O 1
ATOM 775 N N . ILE A 1 98 ? -15.914 10.333 3.826 1.00 81.00 98 ILE A N 1
ATOM 776 C CA . ILE A 1 98 ? -15.115 11.205 4.687 1.00 81.00 98 ILE A CA 1
ATOM 777 C C . ILE A 1 98 ? -14.544 12.375 3.863 1.00 81.00 98 ILE A C 1
ATOM 779 O O . ILE A 1 98 ? -13.991 12.165 2.786 1.00 81.00 98 ILE A O 1
ATOM 783 N N . PRO A 1 99 ? -14.564 13.631 4.341 1.00 81.62 99 PRO A N 1
ATOM 784 C CA . PRO A 1 99 ? -13.901 14.728 3.635 1.00 81.62 99 PRO A CA 1
ATOM 785 C C . PRO A 1 99 ? -12.384 14.512 3.478 1.00 81.62 99 PRO A C 1
ATOM 787 O O . PRO A 1 99 ? -11.702 14.075 4.407 1.00 81.62 99 PRO A O 1
ATOM 790 N N . GLN A 1 100 ? -11.814 14.905 2.330 1.00 81.31 100 GLN A N 1
ATOM 791 C CA . GLN A 1 100 ? -10.398 14.677 1.974 1.00 81.31 100 GLN A CA 1
ATOM 792 C C . GLN A 1 100 ? -9.386 15.143 3.040 1.00 81.31 100 GLN A C 1
ATOM 794 O O . GLN A 1 100 ? -8.334 14.516 3.226 1.00 81.31 100 GLN A O 1
ATOM 799 N N . LYS A 1 101 ? -9.703 16.233 3.756 1.00 79.75 101 LYS A N 1
ATOM 800 C CA . LYS A 1 101 ? -8.874 16.757 4.853 1.00 79.75 101 LYS A CA 1
ATOM 801 C C . LYS A 1 101 ? -8.687 15.727 5.975 1.00 79.75 101 LYS A C 1
ATOM 803 O O . LYS A 1 101 ? -7.576 15.556 6.465 1.00 79.75 101 LYS A O 1
ATOM 808 N N . TYR A 1 102 ? -9.741 14.983 6.310 1.00 82.19 102 TYR A N 1
ATOM 809 C CA . TYR A 1 102 ? -9.706 13.942 7.335 1.00 82.19 102 TYR A CA 1
ATOM 810 C C . TYR A 1 102 ? -9.115 12.638 6.796 1.00 82.19 102 TYR A C 1
ATOM 812 O O . TYR A 1 102 ? -8.337 12.012 7.507 1.00 82.19 102 TYR A O 1
ATOM 820 N N . LYS A 1 103 ? -9.364 12.275 5.523 1.00 86.75 103 LYS A N 1
ATOM 821 C CA . LYS A 1 103 ? -8.719 11.101 4.892 1.00 86.75 103 LYS A CA 1
ATOM 822 C C . LYS A 1 103 ? -7.197 11.165 5.008 1.00 86.75 103 LYS A C 1
ATOM 824 O O . LYS A 1 103 ? -6.553 10.182 5.354 1.00 86.75 103 LYS A O 1
ATOM 829 N N . SER A 1 104 ? -6.623 12.342 4.747 1.00 85.31 104 SER A N 1
ATOM 830 C CA . SER A 1 104 ? -5.170 12.541 4.827 1.00 85.31 104 SER A CA 1
ATOM 831 C C . SER A 1 104 ? -4.640 12.331 6.248 1.00 85.31 104 SER A C 1
ATOM 833 O O . SER A 1 104 ? -3.612 11.683 6.414 1.00 85.31 104 SER A O 1
ATOM 835 N N . ALA A 1 105 ? -5.346 12.834 7.266 1.00 86.19 105 ALA A N 1
ATOM 836 C CA . ALA A 1 105 ? -4.973 12.633 8.666 1.00 86.19 105 ALA A CA 1
ATOM 837 C C . ALA A 1 105 ? -5.086 11.155 9.080 1.00 86.19 105 ALA A C 1
ATOM 839 O O . ALA A 1 105 ? -4.150 10.614 9.663 1.00 86.19 105 ALA A O 1
ATOM 840 N N . ILE A 1 106 ? -6.183 10.489 8.706 1.00 88.94 106 ILE A N 1
ATOM 841 C CA . ILE A 1 106 ? -6.414 9.062 8.966 1.00 88.94 106 ILE A CA 1
ATOM 842 C C . ILE A 1 106 ? -5.292 8.213 8.357 1.00 88.94 106 ILE A C 1
ATOM 844 O O . ILE A 1 106 ? -4.683 7.408 9.053 1.00 88.94 106 ILE A O 1
ATOM 848 N N . LEU A 1 107 ? -4.957 8.428 7.081 1.00 92.38 107 LEU A N 1
ATOM 849 C CA . LEU A 1 107 ? -3.894 7.676 6.406 1.00 92.38 107 LEU A CA 1
ATOM 850 C C . LEU A 1 107 ? -2.515 7.910 7.035 1.00 92.38 107 LEU A C 1
ATOM 852 O O . LEU A 1 107 ? -1.695 6.998 7.043 1.00 92.38 107 LEU A O 1
ATOM 856 N N . SER A 1 108 ? -2.244 9.099 7.576 1.00 91.38 108 SER A N 1
ATOM 857 C CA . SER A 1 108 ? -1.006 9.354 8.325 1.00 91.38 108 SER A CA 1
ATOM 858 C C . SER A 1 108 ? -0.941 8.563 9.633 1.00 91.38 108 SER A C 1
ATOM 860 O O . SER A 1 108 ? 0.118 8.033 9.960 1.00 91.38 108 SER A O 1
ATOM 862 N N . VAL A 1 109 ? -2.061 8.439 10.355 1.00 91.25 109 VAL A N 1
ATOM 863 C CA . VAL A 1 109 ? -2.148 7.603 11.566 1.00 91.25 109 VAL A CA 1
ATOM 864 C C . VAL A 1 109 ? -1.960 6.128 11.213 1.00 91.25 109 VAL A C 1
ATOM 866 O O . VAL A 1 109 ? -1.121 5.462 11.815 1.00 91.25 109 VAL A O 1
ATOM 869 N N . LEU A 1 110 ? -2.669 5.637 10.190 1.00 93.62 110 LEU A N 1
ATOM 870 C CA . LEU A 1 110 ? -2.550 4.251 9.729 1.00 93.62 110 LEU A CA 1
ATOM 871 C C . LEU A 1 110 ? -1.126 3.915 9.278 1.00 93.62 110 LEU A C 1
ATOM 873 O O . LEU A 1 110 ? -0.643 2.831 9.577 1.00 93.62 110 LEU A O 1
ATOM 877 N N . TRP A 1 111 ? -0.441 4.844 8.603 1.00 95.62 111 TRP A N 1
ATOM 878 C CA . TRP A 1 111 ? 0.963 4.677 8.225 1.00 95.62 111 TRP A CA 1
ATOM 879 C C . TRP A 1 111 ? 1.882 4.543 9.442 1.00 95.62 111 TRP A C 1
ATOM 881 O O . TRP A 1 111 ? 2.799 3.724 9.426 1.00 95.62 111 TRP A O 1
ATOM 891 N N . GLY A 1 112 ? 1.641 5.330 10.495 1.00 92.31 112 GLY A N 1
ATOM 892 C CA . GLY A 1 112 ? 2.434 5.290 11.725 1.00 92.31 112 GLY A CA 1
ATOM 893 C C . GLY A 1 112 ? 2.373 3.946 12.454 1.00 92.31 112 GLY A C 1
ATOM 894 O O . GLY A 1 112 ? 3.352 3.571 13.090 1.00 92.31 112 GLY A O 1
ATOM 895 N N . GLY A 1 113 ? 1.260 3.216 12.331 1.00 90.06 113 GLY A N 1
ATOM 896 C CA . GLY A 1 113 ? 1.085 1.879 12.908 1.00 90.06 113 GLY A CA 1
ATOM 897 C C . GLY A 1 113 ? 1.209 0.720 11.914 1.00 90.06 113 GLY A C 1
ATOM 898 O O . GLY A 1 113 ? 0.911 -0.412 12.286 1.00 90.06 113 GLY A O 1
ATOM 899 N N . ASP A 1 114 ? 1.609 0.970 10.662 1.00 94.50 114 ASP A N 1
ATOM 900 C CA . ASP A 1 114 ? 1.795 -0.084 9.656 1.00 94.50 114 ASP A CA 1
ATOM 901 C C . ASP A 1 114 ? 3.088 -0.874 9.950 1.00 94.50 114 ASP A C 1
ATOM 903 O O . ASP A 1 114 ? 4.178 -0.295 9.937 1.00 94.50 114 ASP A O 1
ATOM 907 N N . PRO A 1 115 ? 3.025 -2.199 10.186 1.00 93.62 115 PRO A N 1
ATOM 908 C CA . PRO A 1 115 ? 4.220 -3.000 10.458 1.00 93.62 115 PRO A CA 1
ATOM 909 C C . PRO A 1 115 ? 4.997 -3.374 9.181 1.00 93.62 115 PRO A C 1
ATOM 911 O O . PRO A 1 115 ? 6.088 -3.940 9.257 1.00 93.62 115 PRO A O 1
ATOM 914 N N . PHE A 1 116 ? 4.468 -3.062 7.993 1.00 95.25 116 PHE A N 1
ATOM 915 C CA . PHE A 1 116 ? 5.001 -3.485 6.696 1.00 95.25 116 PHE A CA 1
ATOM 916 C C . PHE A 1 116 ? 5.674 -2.346 5.914 1.00 95.25 116 PHE A C 1
ATOM 918 O O . PHE A 1 116 ? 5.912 -2.477 4.709 1.00 95.25 116 PHE A O 1
ATOM 925 N N . GLN A 1 117 ? 6.073 -1.256 6.582 1.00 94.50 117 GLN A N 1
ATOM 926 C CA . GLN A 1 117 ? 6.766 -0.106 5.976 1.00 94.50 117 GLN A CA 1
ATOM 927 C C . GLN A 1 117 ? 7.992 -0.506 5.136 1.00 94.50 117 GLN A C 1
ATOM 929 O O . GLN A 1 117 ? 8.264 0.104 4.098 1.00 94.50 117 GLN A O 1
ATOM 934 N N . ALA A 1 118 ? 8.704 -1.568 5.528 1.00 93.69 118 ALA A N 1
ATOM 935 C CA . ALA A 1 118 ? 9.821 -2.113 4.758 1.00 93.69 118 ALA A CA 1
ATOM 936 C C . ALA A 1 118 ? 9.389 -2.628 3.369 1.00 93.69 118 ALA A C 1
ATOM 938 O O . ALA A 1 118 ? 10.070 -2.363 2.377 1.00 93.69 118 ALA A O 1
ATOM 939 N N . LYS A 1 119 ? 8.228 -3.292 3.262 1.00 95.56 119 LYS A N 1
ATOM 940 C CA . LYS A 1 119 ? 7.669 -3.731 1.971 1.00 95.56 119 LYS A CA 1
ATOM 941 C C . LYS A 1 119 ? 7.326 -2.528 1.095 1.00 95.56 119 LYS A C 1
ATOM 943 O O . LYS A 1 119 ? 7.663 -2.507 -0.088 1.00 95.56 119 LYS A O 1
ATOM 948 N N . TRP A 1 120 ? 6.734 -1.489 1.686 1.00 97.12 120 TRP A N 1
ATOM 949 C CA . TRP A 1 120 ? 6.443 -0.233 0.992 1.00 97.12 120 TRP A CA 1
ATOM 950 C C . TRP A 1 120 ? 7.707 0.460 0.474 1.00 97.12 120 TRP A C 1
ATOM 952 O O . TRP A 1 120 ? 7.695 1.009 -0.628 1.00 97.12 120 TRP A O 1
ATOM 962 N N . ALA A 1 121 ? 8.815 0.407 1.219 1.00 94.69 121 ALA A N 1
ATOM 963 C CA . ALA A 1 121 ? 10.109 0.916 0.766 1.00 94.69 121 ALA A CA 1
ATOM 964 C C . ALA A 1 121 ? 10.656 0.133 -0.441 1.00 94.69 121 ALA A C 1
ATOM 966 O O . ALA A 1 121 ? 11.115 0.746 -1.409 1.00 94.69 121 ALA A O 1
ATOM 967 N N . THR A 1 122 ? 10.553 -1.200 -0.430 1.00 94.56 122 THR A N 1
ATOM 968 C CA . THR A 1 122 ? 10.923 -2.045 -1.578 1.00 94.56 122 THR A CA 1
ATOM 969 C C . THR A 1 122 ? 10.084 -1.712 -2.811 1.00 94.56 122 THR A C 1
ATOM 971 O O . THR A 1 122 ? 10.637 -1.489 -3.889 1.00 94.56 122 THR A O 1
ATOM 974 N N . LEU A 1 123 ? 8.761 -1.591 -2.655 1.00 96.38 123 LEU A N 1
ATOM 975 C CA . LEU A 1 123 ? 7.854 -1.206 -3.740 1.00 96.38 123 LEU A CA 1
ATOM 976 C C . LEU A 1 123 ? 8.184 0.180 -4.305 1.00 96.38 123 LEU A C 1
ATOM 978 O O . LEU A 1 123 ? 8.204 0.371 -5.520 1.00 96.38 123 LEU A O 1
ATOM 982 N N . ALA A 1 124 ? 8.483 1.147 -3.438 1.00 94.94 124 ALA A N 1
ATOM 983 C CA . ALA A 1 124 ? 8.814 2.506 -3.847 1.00 94.94 124 ALA A CA 1
ATOM 984 C C . ALA A 1 124 ? 10.115 2.564 -4.652 1.00 94.94 124 ALA A C 1
ATOM 986 O O . ALA A 1 124 ? 10.196 3.272 -5.662 1.00 94.94 124 ALA A O 1
ATOM 987 N N . ARG A 1 125 ? 11.115 1.775 -4.245 1.00 92.19 125 ARG A N 1
ATOM 988 C CA . ARG A 1 125 ? 12.365 1.621 -4.990 1.00 92.19 125 ARG A CA 1
ATOM 989 C C . ARG A 1 125 ? 12.120 0.968 -6.349 1.00 92.19 125 ARG A C 1
ATOM 991 O O . ARG A 1 125 ? 12.544 1.526 -7.359 1.00 92.19 125 ARG A O 1
ATOM 998 N N . ALA A 1 126 ? 11.378 -0.139 -6.387 1.00 93.25 126 ALA A N 1
ATOM 999 C CA . ALA A 1 126 ? 11.026 -0.830 -7.626 1.00 93.25 126 ALA A CA 1
ATOM 1000 C C . ALA A 1 126 ? 10.316 0.108 -8.616 1.00 93.25 126 ALA A C 1
ATOM 1002 O O . ALA A 1 126 ? 10.743 0.249 -9.762 1.00 93.25 126 ALA A O 1
ATOM 1003 N N . TYR A 1 127 ? 9.290 0.828 -8.157 1.00 93.94 127 TYR A N 1
ATOM 1004 C CA . TYR A 1 127 ? 8.545 1.768 -8.991 1.00 93.94 127 TYR A CA 1
ATOM 1005 C C . TYR A 1 127 ? 9.407 2.940 -9.484 1.00 93.94 127 TYR A C 1
ATOM 1007 O O . TYR A 1 127 ? 9.318 3.321 -10.652 1.00 93.94 127 TYR A O 1
ATOM 1015 N N . THR A 1 128 ? 10.277 3.488 -8.626 1.00 90.19 128 THR A N 1
ATOM 1016 C CA . THR A 1 128 ? 11.245 4.530 -9.014 1.00 90.19 128 THR A CA 1
ATOM 1017 C C . THR A 1 128 ? 12.109 4.053 -10.178 1.00 90.19 128 THR A C 1
ATOM 1019 O O . THR A 1 128 ? 12.197 4.736 -11.196 1.00 90.19 128 THR A O 1
ATOM 1022 N N . LEU A 1 129 ? 12.683 2.852 -10.063 1.00 89.62 129 LEU A N 1
ATOM 1023 C CA . LEU A 1 129 ? 13.542 2.277 -11.093 1.00 89.62 129 LEU A CA 1
ATOM 1024 C C . LEU A 1 129 ? 12.783 2.013 -12.401 1.00 89.62 129 LEU A C 1
ATOM 1026 O O . LEU A 1 129 ? 13.284 2.362 -13.467 1.00 89.62 129 LEU A O 1
ATOM 1030 N N . MET A 1 130 ? 11.564 1.464 -12.342 1.00 89.38 130 MET A N 1
ATOM 1031 C CA . MET A 1 130 ? 10.735 1.248 -13.540 1.00 89.38 130 MET A CA 1
ATOM 1032 C C . MET A 1 130 ? 10.404 2.566 -14.248 1.00 89.38 130 MET A C 1
ATOM 1034 O O . MET A 1 130 ? 10.549 2.674 -15.468 1.00 89.38 130 MET A O 1
ATOM 1038 N N . ARG A 1 131 ? 9.991 3.582 -13.481 1.00 88.44 131 ARG A N 1
ATOM 1039 C CA . ARG A 1 131 ? 9.677 4.920 -13.995 1.00 88.44 131 ARG A CA 1
ATOM 1040 C C . ARG A 1 131 ? 10.894 5.546 -14.670 1.00 88.44 131 ARG A C 1
ATOM 1042 O O . ARG A 1 131 ? 10.775 6.063 -15.779 1.00 88.44 131 ARG A O 1
ATOM 1049 N N . ASP A 1 132 ? 12.052 5.487 -14.022 1.00 85.75 132 ASP A N 1
ATOM 1050 C CA . ASP A 1 132 ? 13.292 6.082 -14.527 1.00 85.75 132 ASP A CA 1
ATOM 1051 C C . ASP A 1 132 ? 13.841 5.296 -15.733 1.00 85.75 132 ASP A C 1
ATOM 1053 O O . ASP A 1 132 ? 14.434 5.864 -16.649 1.00 85.75 132 ASP A O 1
ATOM 1057 N N . ALA A 1 133 ? 13.540 3.998 -15.822 1.00 84.44 133 AL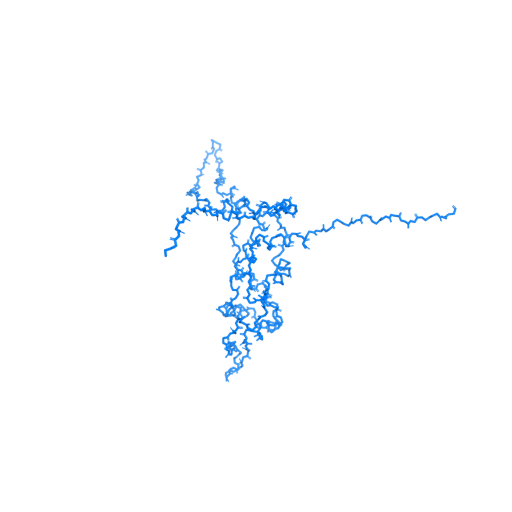A A N 1
ATOM 1058 C CA . ALA A 1 133 ? 13.797 3.190 -17.007 1.00 84.44 133 ALA A CA 1
ATOM 1059 C C . ALA A 1 133 ? 12.832 3.476 -18.180 1.00 84.44 133 ALA A C 1
ATOM 1061 O O . ALA A 1 133 ? 13.037 2.950 -19.279 1.00 84.44 133 ALA A O 1
ATOM 1062 N N . GLY A 1 134 ? 11.843 4.357 -18.002 1.00 82.19 134 GLY A N 1
ATOM 1063 C CA . GLY A 1 134 ? 10.928 4.811 -19.052 1.00 82.19 134 GLY A CA 1
ATOM 1064 C C . GLY A 1 134 ? 9.626 4.016 -19.150 1.00 82.19 134 GLY A C 1
ATOM 1065 O O . GLY A 1 134 ? 8.907 4.163 -20.139 1.00 82.19 134 GLY A O 1
ATOM 1066 N N . VAL A 1 135 ? 9.299 3.192 -18.149 1.00 83.94 135 VAL A N 1
ATOM 1067 C CA . VAL A 1 135 ? 8.009 2.495 -18.093 1.00 83.94 135 VAL A CA 1
ATOM 1068 C C . VAL A 1 135 ? 6.911 3.505 -17.778 1.00 83.94 135 VAL A C 1
ATOM 1070 O O . VAL A 1 135 ? 6.861 4.086 -16.694 1.00 83.94 135 VAL A O 1
ATOM 1073 N N . LYS A 1 136 ? 6.018 3.726 -18.746 1.00 82.19 136 LYS A N 1
ATOM 1074 C CA . LYS A 1 136 ? 4.867 4.624 -18.607 1.00 82.19 136 LYS A CA 1
ATOM 1075 C C . LYS A 1 136 ? 3.698 3.871 -17.979 1.00 82.19 136 LYS A C 1
ATOM 1077 O O . LYS A 1 136 ? 2.862 3.326 -18.692 1.00 82.19 136 LYS A O 1
ATOM 1082 N N . ARG A 1 137 ? 3.660 3.829 -16.649 1.00 83.75 137 ARG A N 1
ATOM 1083 C CA . ARG A 1 137 ? 2.542 3.281 -15.869 1.00 83.75 137 ARG A CA 1
ATOM 1084 C C . ARG A 1 137 ? 2.193 4.211 -14.723 1.00 83.75 137 ARG A C 1
ATOM 1086 O O . ARG A 1 137 ? 3.052 4.935 -14.220 1.00 83.75 137 ARG A O 1
ATOM 1093 N N . THR A 1 138 ? 0.928 4.200 -14.337 1.00 90.19 138 THR A N 1
ATOM 1094 C CA . THR A 1 138 ? 0.462 4.910 -13.149 1.00 90.19 138 THR A CA 1
ATOM 1095 C C . THR A 1 138 ? 0.879 4.155 -11.886 1.00 90.19 138 THR A C 1
ATOM 1097 O O . THR A 1 138 ? 1.097 2.942 -11.900 1.00 90.19 138 THR A O 1
ATOM 1100 N N . VAL A 1 139 ? 0.958 4.872 -10.763 1.00 92.31 139 VAL A N 1
ATOM 1101 C CA . VAL A 1 139 ? 1.212 4.258 -9.449 1.00 92.31 139 VAL A CA 1
ATOM 1102 C C . VAL A 1 139 ? 0.125 3.227 -9.122 1.00 92.31 139 VAL A C 1
ATOM 1104 O O . VAL A 1 139 ? 0.437 2.157 -8.614 1.00 92.31 139 VAL A O 1
ATOM 1107 N N . ALA A 1 140 ? -1.137 3.518 -9.454 1.00 92.00 140 ALA A N 1
ATOM 1108 C CA . ALA A 1 140 ? -2.262 2.624 -9.194 1.00 92.00 140 ALA A CA 1
ATOM 1109 C C . ALA A 1 140 ? -2.140 1.289 -9.952 1.00 92.00 140 ALA A C 1
ATOM 1111 O O . ALA A 1 140 ? -2.252 0.233 -9.334 1.00 92.00 140 ALA A O 1
ATOM 1112 N N . GLU A 1 141 ? -1.836 1.326 -11.256 1.00 92.19 141 GLU A N 1
ATOM 1113 C CA . GLU A 1 141 ? -1.606 0.113 -12.062 1.00 92.19 141 GLU A CA 1
ATOM 1114 C C . GLU A 1 141 ? -0.445 -0.723 -11.512 1.00 92.19 141 GLU A C 1
ATOM 1116 O O . GLU A 1 141 ? -0.534 -1.947 -11.441 1.00 92.19 141 GLU A O 1
ATOM 1121 N N . PHE A 1 142 ? 0.641 -0.064 -11.093 1.00 94.88 142 PHE A N 1
ATOM 1122 C CA . PHE A 1 142 ? 1.776 -0.750 -10.485 1.00 94.88 142 PHE A CA 1
ATOM 1123 C C . PHE A 1 142 ? 1.383 -1.459 -9.184 1.00 94.88 142 PHE A C 1
ATOM 1125 O O . PHE A 1 142 ? 1.680 -2.640 -9.010 1.00 94.88 142 PHE A O 1
ATOM 1132 N N . LEU A 1 143 ? 0.697 -0.753 -8.283 1.00 95.62 143 LEU A N 1
ATOM 1133 C CA . LEU A 1 143 ? 0.309 -1.281 -6.976 1.00 95.62 143 LEU A CA 1
ATOM 1134 C C . LEU A 1 143 ? -0.687 -2.435 -7.085 1.00 95.62 143 LEU A C 1
ATOM 1136 O O . LEU A 1 143 ? -0.580 -3.387 -6.319 1.00 95.62 143 LEU A O 1
ATOM 1140 N N . PHE A 1 144 ? -1.603 -2.392 -8.055 1.00 93.69 144 PHE A N 1
ATOM 1141 C CA . PHE A 1 144 ? -2.567 -3.470 -8.282 1.00 93.69 144 PHE A CA 1
ATOM 1142 C C . PHE A 1 144 ? -1.887 -4.824 -8.534 1.00 93.69 144 PHE A C 1
ATOM 1144 O O . PHE A 1 144 ? -2.355 -5.854 -8.060 1.00 93.69 144 PHE A O 1
ATOM 1151 N N . VAL A 1 145 ? -0.754 -4.819 -9.238 1.00 94.12 145 VAL A N 1
ATOM 1152 C CA . VAL A 1 145 ? 0.013 -6.033 -9.549 1.00 94.12 145 VAL A CA 1
ATOM 1153 C C . VAL A 1 145 ? 1.034 -6.349 -8.455 1.00 94.12 145 VAL A C 1
ATOM 1155 O O . VAL A 1 145 ? 1.191 -7.503 -8.061 1.00 94.12 145 VAL A O 1
ATOM 1158 N N . ALA A 1 146 ? 1.740 -5.336 -7.950 1.00 95.88 146 ALA A N 1
ATOM 1159 C CA . ALA A 1 146 ? 2.869 -5.538 -7.051 1.00 95.88 146 ALA A CA 1
ATOM 1160 C C . ALA A 1 146 ? 2.450 -5.848 -5.603 1.00 95.88 146 ALA A C 1
ATOM 1162 O O . ALA A 1 146 ? 3.103 -6.665 -4.953 1.00 95.88 146 ALA A O 1
ATOM 1163 N N . CYS A 1 147 ? 1.372 -5.236 -5.091 1.00 96.25 147 CYS A N 1
ATOM 1164 C CA . CYS A 1 147 ? 0.925 -5.423 -3.705 1.00 96.25 147 CYS A CA 1
ATOM 1165 C C . CYS A 1 147 ? 0.561 -6.887 -3.389 1.00 96.25 147 CYS A C 1
ATOM 1167 O O . CYS A 1 147 ? 1.090 -7.409 -2.403 1.00 96.25 147 CYS A O 1
ATOM 1169 N N . PRO A 1 148 ? -0.245 -7.593 -4.213 1.00 95.31 148 PRO A N 1
ATOM 1170 C CA . PRO A 1 148 ? -0.508 -9.014 -3.999 1.00 95.31 148 PRO A CA 1
ATOM 1171 C C . PRO A 1 148 ? 0.753 -9.869 -4.114 1.00 95.31 148 PRO A C 1
ATOM 1173 O O . PRO A 1 148 ? 0.884 -10.854 -3.404 1.00 95.31 148 PRO A O 1
ATOM 1176 N N . TYR A 1 149 ? 1.711 -9.501 -4.968 1.00 95.56 149 TYR A N 1
ATOM 1177 C CA . TYR A 1 149 ? 2.930 -10.289 -5.144 1.00 95.56 149 TYR A CA 1
ATOM 1178 C C . TYR A 1 149 ? 3.856 -10.221 -3.921 1.00 95.56 149 TYR A C 1
ATOM 1180 O O . TYR A 1 149 ? 4.315 -11.256 -3.440 1.00 95.56 149 TYR A O 1
ATOM 1188 N N . ILE A 1 150 ? 4.076 -9.026 -3.358 1.00 95.81 150 ILE A N 1
ATOM 1189 C CA . ILE A 1 150 ? 4.934 -8.840 -2.172 1.00 95.81 150 ILE A CA 1
ATOM 1190 C C . ILE A 1 150 ? 4.245 -9.197 -0.838 1.00 95.81 150 ILE A C 1
ATOM 1192 O O . ILE A 1 150 ? 4.895 -9.249 0.213 1.00 95.81 150 ILE A O 1
ATOM 1196 N N . GLY A 1 151 ? 2.929 -9.426 -0.868 1.00 95.81 151 GLY A N 1
ATOM 1197 C CA . GLY A 1 151 ? 2.118 -9.736 0.310 1.00 95.81 151 GLY A CA 1
ATOM 1198 C C . GLY A 1 151 ? 1.787 -8.506 1.151 1.00 95.81 151 GLY A C 1
ATOM 1199 O O . GLY A 1 151 ? 2.018 -8.501 2.359 1.00 95.81 151 GLY A O 1
ATOM 1200 N N . ILE A 1 152 ? 1.307 -7.438 0.513 1.00 97.00 152 ILE A N 1
ATOM 1201 C CA . ILE A 1 152 ? 0.611 -6.340 1.198 1.00 97.00 152 ILE A CA 1
ATOM 1202 C C . ILE A 1 152 ? -0.826 -6.787 1.499 1.00 97.00 152 ILE A C 1
ATOM 1204 O O . ILE A 1 152 ? -1.460 -7.419 0.652 1.00 97.00 152 ILE A O 1
ATOM 1208 N N . ILE A 1 153 ? -1.338 -6.453 2.689 1.00 96.12 153 ILE A N 1
ATOM 1209 C CA . ILE A 1 153 ? -2.719 -6.765 3.082 1.00 96.12 153 ILE A CA 1
ATOM 1210 C C . ILE A 1 153 ? -3.695 -6.095 2.106 1.00 96.12 153 ILE A C 1
ATOM 1212 O O . ILE A 1 153 ? -3.494 -4.960 1.673 1.00 96.12 153 ILE A O 1
ATOM 1216 N N . SER A 1 154 ? -4.759 -6.803 1.731 1.00 94.88 154 SER A N 1
ATOM 1217 C CA . SER A 1 154 ? -5.784 -6.248 0.850 1.00 94.88 154 SER A CA 1
ATOM 1218 C C . SER A 1 154 ? -6.491 -5.057 1.506 1.00 94.88 154 SER A C 1
ATOM 1220 O O . SER A 1 154 ? -6.599 -4.959 2.727 1.00 94.88 154 SER A O 1
ATOM 1222 N N . ILE A 1 155 ? -7.032 -4.155 0.686 1.00 94.25 155 ILE A N 1
ATOM 1223 C CA . ILE A 1 155 ? -7.803 -2.999 1.168 1.00 94.25 155 ILE A CA 1
ATOM 1224 C C . ILE A 1 155 ? -8.947 -3.453 2.091 1.00 94.25 155 ILE A C 1
ATOM 1226 O O . ILE A 1 155 ? -9.181 -2.836 3.124 1.00 94.25 155 ILE A O 1
ATOM 1230 N N . SER A 1 156 ? -9.619 -4.553 1.746 1.00 92.62 156 SER A N 1
ATOM 1231 C CA . SER A 1 156 ? -10.760 -5.095 2.489 1.00 92.62 156 SER A CA 1
ATOM 1232 C C . SER A 1 156 ? -10.406 -5.555 3.904 1.00 92.62 156 SER A C 1
ATOM 1234 O O . SER A 1 156 ? -11.225 -5.411 4.805 1.00 92.62 156 SER A O 1
ATOM 1236 N N . ASN A 1 157 ? -9.194 -6.082 4.097 1.00 93.56 157 ASN A N 1
ATOM 1237 C CA . ASN A 1 157 ? -8.798 -6.741 5.343 1.00 93.56 157 ASN A CA 1
ATOM 1238 C C . ASN A 1 157 ? -7.852 -5.882 6.194 1.00 93.56 157 ASN A C 1
ATOM 1240 O O . ASN A 1 157 ? -7.580 -6.209 7.342 1.00 93.56 157 ASN A O 1
ATOM 1244 N N . TYR A 1 158 ? -7.340 -4.769 5.660 1.00 95.25 158 TYR A N 1
ATOM 1245 C CA . TYR A 1 158 ? -6.307 -3.970 6.326 1.00 95.25 158 TYR A CA 1
ATOM 1246 C C . TYR A 1 158 ? -6.689 -3.535 7.743 1.00 95.25 158 TYR A C 1
ATOM 1248 O O . TYR A 1 158 ? -5.885 -3.648 8.665 1.00 95.25 158 TYR A O 1
ATOM 1256 N N . LEU A 1 159 ? -7.914 -3.036 7.921 1.00 93.50 159 LEU A N 1
ATOM 1257 C CA . LEU A 1 159 ? -8.361 -2.553 9.224 1.00 93.50 159 LEU A CA 1
ATOM 1258 C C . LEU A 1 159 ? -8.596 -3.706 10.201 1.00 93.50 159 LEU A C 1
ATOM 1260 O O . LEU A 1 159 ? -8.139 -3.620 11.335 1.00 93.50 159 LEU A O 1
ATOM 1264 N N . SER A 1 160 ? -9.247 -4.787 9.761 1.00 93.12 160 SER A N 1
ATOM 1265 C CA . SER A 1 160 ? -9.509 -5.951 10.613 1.00 93.12 160 SER A CA 1
ATOM 1266 C C . SER A 1 160 ? -8.218 -6.631 11.049 1.00 93.12 160 SER A C 1
ATOM 1268 O O . SER A 1 160 ? -8.020 -6.858 12.236 1.00 93.12 160 SER A O 1
ATOM 1270 N N . ASP A 1 161 ? -7.314 -6.897 10.108 1.00 93.75 161 ASP A N 1
ATOM 1271 C CA . ASP A 1 161 ? -6.116 -7.694 10.363 1.00 93.75 161 ASP A CA 1
ATOM 1272 C C . ASP A 1 161 ? -5.096 -6.936 11.226 1.00 93.75 161 ASP A C 1
ATOM 1274 O O . ASP A 1 161 ? -4.292 -7.542 11.933 1.00 93.75 161 ASP A O 1
ATOM 1278 N N . LEU A 1 162 ? -5.123 -5.599 11.182 1.00 93.88 162 LEU A N 1
ATOM 1279 C CA . LEU A 1 162 ? -4.277 -4.741 12.013 1.00 93.88 162 LEU A CA 1
ATOM 1280 C C . LEU A 1 162 ? -4.992 -4.186 13.254 1.00 93.88 162 LEU A C 1
ATOM 1282 O O . LEU A 1 162 ? -4.458 -3.285 13.909 1.00 93.88 162 LEU A O 1
ATOM 1286 N N . ASN A 1 163 ? -6.167 -4.729 13.585 1.00 94.50 163 ASN A N 1
ATOM 1287 C CA . ASN A 1 163 ? -6.973 -4.376 14.754 1.00 94.50 163 ASN A CA 1
ATOM 1288 C C . ASN A 1 163 ? -7.336 -2.881 14.831 1.00 94.50 163 ASN A C 1
ATOM 1290 O O . ASN A 1 163 ? -7.404 -2.307 15.918 1.00 94.50 163 ASN A O 1
ATOM 1294 N N . TRP A 1 164 ? -7.567 -2.230 13.691 1.00 93.88 164 TRP A N 1
ATOM 1295 C CA . TRP A 1 164 ? -8.048 -0.851 13.622 1.00 93.88 164 TRP A CA 1
ATOM 1296 C C . TRP A 1 164 ? -9.571 -0.789 13.632 1.00 93.88 164 TRP A C 1
ATOM 1298 O O . TRP A 1 164 ? -10.248 -1.495 12.887 1.00 93.88 164 TRP A O 1
ATOM 1308 N N . THR A 1 165 ? -10.113 0.132 14.421 1.00 89.94 165 THR A N 1
ATOM 1309 C CA . THR A 1 165 ? -11.550 0.393 14.506 1.00 89.94 165 THR A CA 1
ATOM 1310 C C . THR A 1 165 ? -11.836 1.891 14.512 1.00 89.94 165 THR A C 1
ATOM 1312 O O . THR A 1 165 ? -11.018 2.705 14.950 1.00 89.94 165 THR A O 1
ATOM 1315 N N . PHE A 1 166 ? -13.005 2.256 13.987 1.00 85.06 166 PHE A N 1
ATOM 1316 C CA . PHE A 1 166 ? -13.548 3.602 14.107 1.00 85.06 166 PHE A CA 1
ATOM 1317 C C . PHE A 1 166 ? -14.520 3.622 15.283 1.00 85.06 166 PHE A C 1
ATOM 1319 O O . PHE A 1 166 ? -15.533 2.929 15.269 1.00 85.06 166 PHE A O 1
ATOM 1326 N N . GLU A 1 167 ? -14.210 4.421 16.292 1.00 81.50 167 GLU A N 1
ATOM 1327 C CA . GLU A 1 167 ? -15.038 4.618 17.477 1.00 81.50 167 GLU A CA 1
ATOM 1328 C C . GLU A 1 167 ? -15.644 6.017 17.432 1.00 81.50 167 GLU A C 1
ATOM 1330 O O . GLU A 1 167 ? -14.989 6.967 17.010 1.00 81.50 167 GLU A O 1
ATOM 1335 N N . THR A 1 168 ? -16.884 6.178 17.885 1.00 74.38 168 THR A N 1
ATOM 1336 C CA . THR A 1 168 ? -17.457 7.515 18.083 1.00 74.38 168 THR A CA 1
ATOM 1337 C C . THR A 1 168 ? -17.284 7.892 19.545 1.00 74.38 168 THR A C 1
ATOM 1339 O O . THR A 1 168 ? -17.798 7.211 20.426 1.00 74.38 168 THR A O 1
ATOM 1342 N N . ASN A 1 169 ? -16.531 8.956 19.806 1.00 72.94 169 ASN A N 1
ATOM 1343 C CA . ASN A 1 169 ? -16.353 9.488 21.152 1.00 72.94 169 ASN A CA 1
ATOM 1344 C C . ASN A 1 169 ? -17.649 10.174 21.638 1.00 72.94 169 ASN A C 1
ATOM 1346 O O . ASN A 1 169 ? -18.490 10.562 20.830 1.00 72.94 169 ASN A O 1
ATOM 1350 N N . GLU A 1 170 ? -17.769 10.415 22.945 1.00 74.44 170 GLU A N 1
ATOM 1351 C CA . GLU A 1 170 ? -18.890 11.083 23.633 1.00 74.44 170 GLU A CA 1
ATOM 1352 C C . GLU A 1 170 ? -19.298 12.419 22.988 1.00 74.44 170 GLU A C 1
ATOM 1354 O O . GLU A 1 170 ? -20.453 12.827 23.035 1.00 74.44 170 GLU A O 1
ATOM 1359 N N . LYS A 1 171 ? -18.353 13.091 22.323 1.00 74.19 171 LYS A N 1
ATOM 1360 C CA . LYS A 1 171 ? -18.569 14.350 21.593 1.00 74.19 171 LYS A CA 1
ATOM 1361 C C . LYS A 1 171 ? -19.087 14.162 20.163 1.00 74.19 171 LYS A C 1
ATOM 1363 O O . LYS A 1 171 ? -19.003 15.099 19.375 1.00 74.19 171 LYS A O 1
ATOM 1368 N N . SER A 1 172 ? -19.562 12.972 19.791 1.00 68.50 172 SER A N 1
ATOM 1369 C CA . SER A 1 172 ? -19.924 12.579 18.415 1.00 68.50 172 SER A CA 1
ATOM 1370 C C . SER A 1 172 ? -18.773 12.655 17.396 1.00 68.50 172 SER A C 1
ATOM 1372 O O . SER A 1 172 ? -18.985 12.654 16.185 1.00 68.50 172 SER A O 1
ATOM 1374 N N . THR A 1 173 ? -17.525 12.695 17.872 1.00 70.50 173 THR A N 1
ATOM 1375 C CA . THR A 1 173 ? -16.338 12.714 17.011 1.00 70.50 173 THR A CA 1
ATOM 1376 C C . THR A 1 173 ? -15.921 11.291 16.673 1.00 70.50 173 THR A C 1
ATOM 1378 O O . THR A 1 173 ? -15.653 10.503 17.578 1.00 70.50 173 THR A O 1
ATOM 1381 N N . VAL A 1 174 ? -15.798 10.976 15.384 1.00 70.38 174 VAL A N 1
ATOM 1382 C CA . VAL A 1 174 ? -15.233 9.702 14.925 1.00 70.38 174 VAL A CA 1
ATOM 1383 C C . VAL A 1 174 ? -13.716 9.705 15.143 1.00 70.38 174 VAL A C 1
ATOM 1385 O O . VAL A 1 174 ? -12.994 10.549 14.609 1.00 70.38 174 VAL A O 1
ATOM 1388 N N . CYS A 1 175 ? -13.234 8.755 15.931 1.00 77.69 175 CYS A N 1
ATOM 1389 C CA . CYS A 1 175 ? -11.840 8.522 16.269 1.00 77.69 175 CYS A CA 1
ATOM 1390 C C . CYS A 1 175 ? -11.379 7.185 15.683 1.00 77.69 175 CYS A C 1
ATOM 1392 O O . CYS A 1 175 ? -12.119 6.208 15.677 1.00 77.69 175 CYS A O 1
ATOM 1394 N N . LEU A 1 176 ? -10.140 7.137 15.202 1.00 87.00 176 LEU A N 1
ATOM 1395 C CA . LEU A 1 176 ? -9.499 5.902 14.761 1.00 87.00 176 LEU A CA 1
ATOM 1396 C C . LEU A 1 176 ? -8.645 5.357 15.913 1.00 87.00 176 LEU A C 1
ATOM 1398 O O . LEU A 1 176 ? -7.767 6.070 16.404 1.00 87.00 176 LEU A O 1
ATOM 1402 N N . ARG A 1 177 ? -8.879 4.108 16.323 1.00 87.88 177 ARG A N 1
ATOM 1403 C CA . ARG A 1 177 ? -8.141 3.436 17.402 1.00 87.88 177 ARG A CA 1
ATOM 1404 C C . ARG A 1 177 ? -7.617 2.083 16.938 1.00 87.88 177 ARG A C 1
ATOM 1406 O O . ARG A 1 177 ? -8.328 1.329 16.279 1.00 87.88 177 ARG A O 1
ATOM 1413 N N . GLN A 1 178 ? -6.390 1.761 17.334 1.00 91.81 178 GLN A N 1
ATOM 1414 C CA . GLN A 1 178 ? -5.874 0.399 17.268 1.00 91.81 178 GLN A CA 1
ATOM 1415 C C . GLN A 1 178 ? -6.218 -0.318 18.579 1.00 91.81 178 GLN A C 1
ATOM 1417 O O . GLN A 1 178 ? -5.782 0.106 19.648 1.00 91.81 178 GLN A O 1
ATOM 1422 N N . VAL A 1 179 ? -7.055 -1.351 18.502 1.00 89.38 179 VAL A N 1
ATOM 1423 C CA . VAL A 1 179 ? -7.606 -2.079 19.658 1.00 89.38 179 VAL A CA 1
ATOM 1424 C C . VAL A 1 179 ? -6.510 -2.855 20.389 1.00 89.38 179 VAL A C 1
ATOM 1426 O O . VAL A 1 179 ? -6.489 -2.906 21.616 1.00 89.38 179 VAL A O 1
ATOM 1429 N N . SER A 1 180 ? -5.572 -3.427 19.640 1.00 89.62 180 SER A N 1
ATOM 1430 C CA . SER A 1 180 ? -4.412 -4.140 20.169 1.00 89.62 180 SER A CA 1
ATOM 1431 C C . SER A 1 180 ? -3.282 -4.144 19.145 1.00 89.62 180 SER A C 1
ATOM 1433 O O . SER A 1 180 ? -3.513 -3.973 17.945 1.00 89.62 180 SER A O 1
ATOM 1435 N N . LEU A 1 181 ? -2.047 -4.350 19.609 1.00 87.75 181 LEU A N 1
ATOM 1436 C CA . LEU A 1 181 ? -0.915 -4.510 18.701 1.00 87.75 181 LEU A CA 1
ATOM 1437 C C . LEU A 1 181 ? -1.133 -5.750 17.815 1.00 87.75 181 LEU A C 1
ATOM 1439 O O . LEU A 1 181 ? -1.464 -6.814 18.342 1.00 87.75 181 LEU A O 1
ATOM 1443 N N . PRO A 1 182 ? -0.963 -5.632 16.488 1.00 89.75 182 PRO A N 1
ATOM 1444 C CA . PRO A 1 182 ? -1.160 -6.745 15.580 1.00 89.75 182 PRO A CA 1
ATOM 1445 C C . PRO A 1 182 ? -0.039 -7.764 15.756 1.00 89.75 182 PRO A C 1
ATOM 1447 O O . PRO A 1 182 ? 1.147 -7.427 15.703 1.00 89.75 182 PRO A O 1
ATOM 1450 N N . ASP A 1 183 ? -0.417 -9.025 15.942 1.00 89.69 183 ASP A N 1
ATOM 1451 C CA . ASP A 1 183 ? 0.541 -10.117 16.011 1.00 89.69 183 ASP A CA 1
ATOM 1452 C C . ASP A 1 183 ? 0.929 -10.552 14.594 1.00 89.69 183 ASP A C 1
ATOM 1454 O O . ASP A 1 183 ? 0.182 -11.229 13.884 1.00 89.69 183 ASP A O 1
ATOM 1458 N N . ILE A 1 184 ? 2.139 -10.164 14.187 1.00 89.88 184 ILE A N 1
ATOM 1459 C CA . ILE A 1 184 ? 2.697 -10.465 12.863 1.00 89.88 184 ILE A CA 1
ATOM 1460 C C . ILE A 1 184 ? 2.781 -11.986 12.625 1.00 89.88 184 ILE A C 1
ATOM 1462 O O . ILE A 1 184 ? 2.776 -12.431 11.477 1.00 89.88 184 ILE A O 1
ATOM 1466 N N . THR A 1 185 ? 2.845 -12.802 13.683 1.00 88.75 185 THR A N 1
ATOM 1467 C CA . THR A 1 185 ? 2.964 -14.262 13.569 1.00 88.75 185 THR A CA 1
ATOM 1468 C C . THR A 1 185 ? 1.669 -14.957 13.152 1.00 88.75 185 THR A C 1
ATOM 1470 O O . THR A 1 185 ? 1.734 -16.067 12.626 1.00 88.75 185 THR A O 1
ATOM 1473 N N . LEU A 1 186 ? 0.516 -14.298 13.312 1.00 90.00 186 LEU A N 1
ATOM 1474 C CA . LEU A 1 186 ? -0.788 -14.826 12.898 1.00 90.00 186 LEU A CA 1
ATOM 1475 C C . LEU A 1 186 ? -1.042 -14.675 11.394 1.00 90.00 186 LEU A C 1
ATOM 1477 O O . LEU A 1 186 ? -1.907 -15.347 10.832 1.00 90.00 186 LEU A O 1
ATOM 1481 N N . PHE A 1 187 ? -0.284 -13.808 10.724 1.00 91.69 187 PHE A N 1
ATOM 1482 C CA . PHE A 1 187 ? -0.368 -13.656 9.280 1.00 91.69 187 PHE A CA 1
ATOM 1483 C C . PHE A 1 187 ? 0.231 -14.863 8.561 1.00 91.69 187 PHE A C 1
ATOM 1485 O O . PHE A 1 187 ? 1.205 -15.474 9.007 1.00 91.69 187 PHE A O 1
ATOM 1492 N N . THR A 1 188 ? -0.293 -15.159 7.370 1.00 92.38 188 THR A N 1
ATOM 1493 C CA . THR A 1 188 ? 0.342 -16.132 6.477 1.00 92.38 188 THR A CA 1
ATOM 1494 C C . THR A 1 188 ? 1.790 -15.724 6.206 1.00 92.38 188 THR A C 1
ATOM 1496 O O . THR A 1 188 ? 2.112 -14.536 6.152 1.00 92.38 188 THR A O 1
ATOM 1499 N N . GLN A 1 189 ? 2.679 -16.699 5.992 1.00 89.81 189 GLN A N 1
ATOM 1500 C CA . GLN A 1 189 ? 4.111 -16.433 5.794 1.00 89.81 189 GLN A CA 1
ATOM 1501 C C . GLN A 1 189 ? 4.379 -15.374 4.711 1.00 89.81 189 GLN A C 1
ATOM 1503 O O . GLN A 1 189 ? 5.293 -14.564 4.857 1.00 89.81 189 GLN A O 1
ATOM 1508 N N . HIS A 1 190 ? 3.560 -15.362 3.657 1.00 91.44 190 HIS A N 1
ATOM 1509 C CA . HIS A 1 190 ? 3.629 -14.421 2.539 1.00 91.44 190 HIS A CA 1
ATOM 1510 C C . HIS A 1 190 ? 3.297 -12.968 2.933 1.00 91.44 190 HIS A C 1
ATOM 1512 O O . HIS A 1 190 ? 3.945 -12.032 2.456 1.00 91.44 190 HIS A O 1
ATOM 1518 N N . ILE A 1 191 ? 2.357 -12.755 3.859 1.00 92.19 191 ILE A N 1
ATOM 1519 C CA . ILE A 1 191 ? 2.064 -11.424 4.407 1.00 92.19 191 ILE A CA 1
ATOM 1520 C C . ILE A 1 191 ? 3.061 -11.070 5.515 1.00 92.19 191 ILE A C 1
ATOM 1522 O O . ILE A 1 191 ? 3.632 -9.982 5.495 1.00 92.19 191 ILE A O 1
ATOM 1526 N N . ALA A 1 192 ? 3.357 -11.996 6.427 1.00 91.44 192 ALA A N 1
ATOM 1527 C CA . ALA A 1 192 ? 4.233 -11.754 7.571 1.00 91.44 192 ALA A CA 1
ATOM 1528 C C . ALA A 1 192 ? 5.658 -11.349 7.159 1.00 91.44 192 ALA A C 1
ATOM 1530 O O . ALA A 1 192 ? 6.270 -10.478 7.778 1.00 91.44 192 ALA A O 1
ATOM 1531 N N . ARG A 1 193 ? 6.219 -11.991 6.123 1.00 89.06 193 ARG A N 1
ATOM 1532 C CA . ARG A 1 193 ? 7.618 -11.804 5.712 1.00 89.06 193 ARG A CA 1
ATOM 1533 C C . ARG A 1 193 ? 7.759 -11.793 4.193 1.00 89.06 193 ARG A C 1
ATOM 1535 O O . ARG A 1 193 ? 6.997 -12.425 3.475 1.00 89.06 193 ARG A O 1
ATOM 1542 N N . THR A 1 194 ? 8.769 -11.082 3.697 1.00 90.81 194 THR A N 1
ATOM 1543 C CA . THR A 1 194 ? 9.165 -11.144 2.286 1.00 90.81 194 THR A CA 1
ATOM 1544 C C . THR A 1 194 ? 10.683 -11.118 2.161 1.00 90.81 194 THR A C 1
ATOM 1546 O O . THR A 1 194 ? 11.359 -10.386 2.881 1.00 90.81 194 THR A O 1
ATOM 1549 N N . ASN A 1 195 ? 11.212 -11.930 1.251 1.00 89.81 195 ASN A N 1
ATOM 1550 C CA . ASN A 1 195 ? 12.605 -11.912 0.806 1.00 89.81 195 ASN A CA 1
ATOM 1551 C C . ASN A 1 195 ? 12.744 -11.318 -0.607 1.00 89.81 195 ASN A C 1
ATOM 1553 O O . ASN A 1 195 ? 13.819 -11.404 -1.196 1.00 89.81 195 ASN A O 1
ATOM 1557 N N . LEU A 1 196 ? 11.666 -10.742 -1.153 1.00 91.00 196 LEU A N 1
ATOM 1558 C CA . LEU A 1 196 ? 11.669 -10.144 -2.480 1.00 91.00 196 LEU A CA 1
ATOM 1559 C C . LEU A 1 196 ? 12.451 -8.832 -2.473 1.00 91.00 196 LEU A C 1
ATOM 1561 O O . LEU A 1 196 ? 12.231 -7.946 -1.643 1.00 91.00 196 LEU A O 1
ATOM 1565 N N . THR A 1 197 ? 13.344 -8.704 -3.442 1.00 91.94 197 THR A N 1
ATOM 1566 C CA . THR A 1 197 ? 14.080 -7.476 -3.725 1.00 91.94 197 THR A CA 1
ATOM 1567 C C . THR A 1 197 ? 13.295 -6.587 -4.684 1.00 91.94 197 THR A C 1
ATOM 1569 O O . THR A 1 197 ? 12.354 -7.021 -5.348 1.00 91.94 197 THR A O 1
ATOM 1572 N N . ASP A 1 198 ? 13.709 -5.327 -4.822 1.00 88.94 198 ASP A N 1
ATOM 1573 C CA . ASP A 1 198 ? 13.143 -4.427 -5.826 1.00 88.94 198 ASP A CA 1
ATOM 1574 C C . ASP A 1 198 ? 13.275 -4.983 -7.254 1.00 88.94 198 ASP A C 1
ATOM 1576 O O . ASP A 1 198 ? 12.369 -4.791 -8.062 1.00 88.94 198 ASP A O 1
ATOM 1580 N N . LEU A 1 199 ? 14.339 -5.739 -7.553 1.00 89.75 199 LEU A N 1
ATOM 1581 C CA . LEU A 1 199 ? 14.513 -6.399 -8.849 1.00 89.75 199 LEU A CA 1
ATOM 1582 C C . LEU A 1 199 ? 13.483 -7.502 -9.091 1.00 89.75 199 LEU A C 1
ATOM 1584 O O . LEU A 1 199 ? 12.978 -7.602 -10.208 1.00 89.75 199 LEU A O 1
ATOM 1588 N N . ASP A 1 200 ? 13.145 -8.289 -8.070 1.00 92.31 200 ASP A N 1
ATOM 1589 C CA . ASP A 1 200 ? 12.143 -9.353 -8.198 1.00 92.31 200 ASP A CA 1
ATOM 1590 C C . ASP A 1 200 ? 10.764 -8.762 -8.503 1.00 92.31 200 ASP A C 1
ATOM 1592 O O . ASP A 1 200 ? 10.047 -9.264 -9.370 1.00 92.31 200 ASP A O 1
ATOM 1596 N N . ILE A 1 201 ? 10.424 -7.641 -7.854 1.00 94.38 201 ILE A N 1
ATOM 1597 C CA . ILE A 1 201 ? 9.198 -6.886 -8.143 1.00 94.38 201 ILE A CA 1
ATOM 1598 C C . ILE A 1 201 ? 9.216 -6.347 -9.576 1.00 94.38 201 ILE A C 1
ATOM 1600 O O . ILE A 1 201 ? 8.225 -6.478 -10.289 1.00 94.38 201 ILE A O 1
ATOM 1604 N N . ILE A 1 202 ? 10.333 -5.762 -10.021 1.00 91.69 202 ILE A N 1
ATOM 1605 C CA . ILE A 1 202 ? 10.465 -5.224 -11.383 1.00 91.69 202 ILE A CA 1
ATOM 1606 C C . ILE A 1 202 ? 10.274 -6.327 -12.425 1.00 91.69 202 ILE A C 1
ATOM 1608 O O . ILE A 1 202 ? 9.520 -6.131 -13.373 1.00 91.69 202 ILE A O 1
ATOM 1612 N N . ILE A 1 203 ? 10.942 -7.473 -12.255 1.00 90.00 203 ILE A N 1
ATOM 1613 C CA . ILE A 1 203 ? 10.860 -8.609 -13.184 1.00 90.00 203 ILE A CA 1
ATOM 1614 C C . ILE A 1 203 ? 9.426 -9.131 -13.253 1.00 90.00 203 ILE A C 1
ATOM 1616 O O . ILE A 1 203 ? 8.898 -9.331 -14.346 1.00 90.00 203 ILE A O 1
ATOM 1620 N N . PHE A 1 204 ? 8.782 -9.306 -12.099 1.00 92.19 204 PHE A N 1
ATOM 1621 C CA . PHE A 1 204 ? 7.393 -9.739 -12.038 1.00 92.19 204 PHE A CA 1
ATOM 1622 C C . PHE A 1 204 ? 6.473 -8.751 -12.764 1.00 92.19 204 PHE A C 1
ATOM 1624 O O . PHE A 1 204 ? 5.754 -9.129 -13.687 1.00 92.19 204 PHE A O 1
ATOM 1631 N N . CYS A 1 205 ? 6.544 -7.465 -12.424 1.00 90.31 205 CYS A N 1
ATOM 1632 C CA . CYS A 1 205 ? 5.715 -6.446 -13.057 1.00 90.31 205 CYS A CA 1
ATOM 1633 C C . CYS A 1 205 ? 5.961 -6.348 -14.572 1.00 90.31 205 CYS A C 1
ATOM 1635 O O . CYS A 1 205 ? 5.007 -6.181 -15.320 1.00 90.31 205 CYS A O 1
ATOM 1637 N N . ASP A 1 206 ? 7.197 -6.504 -15.050 1.00 85.81 206 ASP A N 1
ATOM 1638 C CA . ASP A 1 206 ? 7.516 -6.497 -16.485 1.00 85.81 206 ASP A CA 1
ATOM 1639 C C . ASP A 1 206 ? 6.808 -7.634 -17.243 1.00 85.81 206 ASP A C 1
ATOM 1641 O O . ASP A 1 206 ? 6.215 -7.410 -18.297 1.00 85.81 206 ASP A O 1
ATOM 1645 N N . ILE A 1 207 ? 6.788 -8.846 -16.673 1.00 84.94 207 ILE A N 1
ATOM 1646 C CA . ILE A 1 207 ? 6.119 -10.014 -17.271 1.00 84.94 207 ILE A CA 1
ATOM 1647 C C . ILE A 1 207 ? 4.600 -9.813 -17.333 1.00 84.94 207 ILE A C 1
ATOM 1649 O O . ILE A 1 207 ? 3.978 -10.113 -18.354 1.00 84.94 207 ILE A O 1
ATOM 1653 N N . TYR A 1 208 ? 3.995 -9.308 -16.256 1.00 81.75 208 TYR A N 1
ATOM 1654 C CA . TYR A 1 208 ? 2.538 -9.172 -16.148 1.00 81.75 208 TYR A CA 1
ATOM 1655 C C . TYR A 1 208 ? 1.985 -7.909 -16.821 1.00 81.75 208 TYR A C 1
ATOM 1657 O O . TYR A 1 208 ? 0.823 -7.895 -17.221 1.00 81.75 208 TYR A O 1
ATOM 1665 N N . MET A 1 209 ? 2.794 -6.856 -16.970 1.00 75.94 209 MET A N 1
ATOM 1666 C CA . MET A 1 209 ? 2.368 -5.567 -17.536 1.00 75.94 209 MET 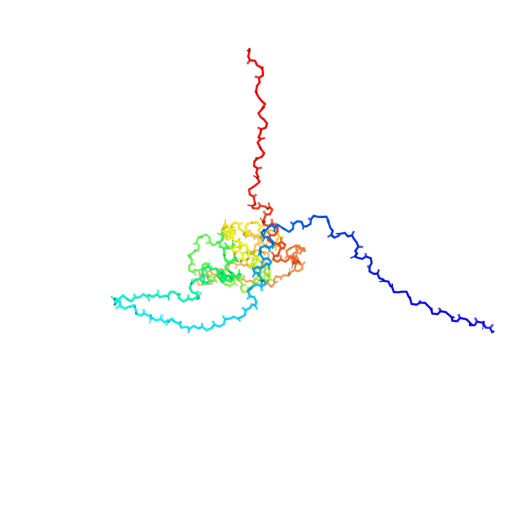A CA 1
ATOM 1667 C C . MET A 1 209 ? 2.796 -5.354 -18.996 1.00 75.94 209 MET A C 1
ATOM 1669 O O . MET A 1 209 ? 2.435 -4.324 -19.587 1.00 75.94 209 MET A O 1
ATOM 1673 N N . SER A 1 210 ? 3.564 -6.280 -19.584 1.00 69.12 210 SER A N 1
ATOM 1674 C CA . SER A 1 210 ? 3.917 -6.238 -21.004 1.00 69.12 210 SER A CA 1
ATOM 1675 C C . SER A 1 210 ? 2.714 -6.655 -21.861 1.00 69.12 210 SER A C 1
ATOM 1677 O O . SER A 1 210 ? 2.116 -7.705 -21.604 1.00 69.12 210 SER A O 1
ATOM 1679 N N . PRO A 1 211 ? 2.325 -5.868 -22.883 1.00 58.75 211 PRO A N 1
ATOM 1680 C CA . PRO A 1 211 ? 1.311 -6.303 -23.830 1.00 58.75 211 PRO A CA 1
ATOM 1681 C C . PRO A 1 211 ? 1.830 -7.558 -24.533 1.00 58.75 211 PRO A C 1
ATOM 1683 O O . PRO A 1 211 ? 2.779 -7.493 -25.316 1.00 58.75 211 PRO A O 1
ATOM 1686 N N . ARG A 1 212 ? 1.233 -8.723 -24.245 1.00 50.28 212 ARG A N 1
ATOM 1687 C CA . ARG A 1 212 ? 1.521 -9.926 -25.033 1.00 50.28 212 ARG A CA 1
ATOM 1688 C C . ARG A 1 212 ? 1.190 -9.590 -26.488 1.00 50.28 212 ARG A C 1
ATOM 1690 O O . ARG A 1 212 ? 0.079 -9.115 -26.733 1.00 50.28 212 ARG A O 1
ATOM 1697 N N . PRO A 1 213 ? 2.097 -9.818 -27.451 1.00 43.88 213 PRO A N 1
ATOM 1698 C CA . PRO A 1 213 ? 1.721 -9.705 -28.847 1.00 43.88 213 PRO A CA 1
ATOM 1699 C C . PRO A 1 213 ? 0.563 -10.675 -29.084 1.00 43.88 213 PRO A C 1
ATOM 1701 O O . PRO A 1 213 ? 0.679 -11.873 -28.807 1.00 43.88 213 PRO A O 1
ATOM 1704 N N . LEU A 1 214 ? -0.573 -10.138 -29.534 1.00 45.22 214 LEU A N 1
ATOM 1705 C CA . LEU A 1 214 ? -1.670 -10.932 -30.068 1.00 45.22 214 LEU A CA 1
ATOM 1706 C C . LEU A 1 214 ? -1.057 -11.857 -31.122 1.00 45.22 214 LEU A C 1
ATOM 1708 O O . LEU A 1 214 ? -0.505 -11.380 -32.115 1.00 45.22 214 LEU A O 1
ATOM 1712 N N . ARG A 1 215 ? -1.093 -13.176 -30.886 1.00 43.84 215 ARG A N 1
ATOM 1713 C CA . ARG A 1 215 ? -0.799 -14.131 -31.958 1.00 43.84 215 ARG A CA 1
ATOM 1714 C C . ARG A 1 215 ? -1.779 -13.810 -33.087 1.00 43.84 215 ARG A C 1
ATOM 1716 O O . ARG A 1 215 ? -2.974 -13.740 -32.795 1.00 43.84 215 ARG A O 1
ATOM 1723 N N . PRO A 1 216 ? -1.327 -13.610 -34.334 1.00 40.38 216 PRO A N 1
ATOM 1724 C CA . PRO A 1 216 ? -2.259 -13.514 -35.440 1.00 40.38 216 PRO A CA 1
ATOM 1725 C C . PRO A 1 216 ? -3.043 -14.825 -35.490 1.00 40.38 216 PRO A C 1
ATOM 1727 O O . PRO A 1 216 ? -2.468 -15.906 -35.633 1.00 40.38 216 PRO A O 1
ATOM 1730 N N . SER A 1 217 ? -4.354 -14.716 -35.287 1.00 38.81 217 SER A N 1
ATOM 1731 C CA . SER A 1 217 ? -5.312 -15.792 -35.480 1.00 38.81 217 SER A CA 1
ATOM 1732 C C . SER A 1 217 ? -5.114 -16.313 -36.894 1.00 38.81 217 SER A C 1
ATOM 1734 O O . SER A 1 217 ? -5.275 -15.567 -37.861 1.00 38.81 217 SER A O 1
ATOM 1736 N N . SER A 1 218 ? -4.728 -17.578 -37.006 1.00 42.25 218 SER A N 1
ATOM 1737 C CA . SER A 1 218 ? -4.702 -18.316 -38.259 1.00 42.25 218 SER A CA 1
ATOM 1738 C C . SER A 1 218 ? -6.034 -18.086 -38.969 1.00 42.25 218 SER A C 1
ATOM 1740 O O . SER A 1 218 ? -7.088 -18.446 -38.440 1.00 42.25 218 SER A O 1
ATOM 1742 N N . GLN A 1 219 ? -6.006 -17.428 -40.129 1.00 41.06 219 GLN A N 1
ATOM 1743 C CA . GLN A 1 219 ? -7.189 -17.349 -40.968 1.00 41.06 219 GLN A CA 1
ATOM 1744 C C . GLN A 1 219 ? -7.550 -18.767 -41.392 1.00 41.06 219 GLN A C 1
ATOM 1746 O O . GLN A 1 219 ? -6.847 -19.406 -42.168 1.00 41.06 219 GLN A O 1
ATOM 1751 N N . GLN A 1 220 ? -8.654 -19.247 -40.840 1.00 46.38 220 GLN A N 1
ATOM 1752 C CA . GLN A 1 220 ? -9.312 -20.471 -41.240 1.00 46.38 220 GLN A CA 1
ATOM 1753 C C . GLN A 1 220 ? -10.719 -20.081 -41.690 1.00 46.38 220 GLN A C 1
ATOM 1755 O O . GLN A 1 220 ? -11.667 -20.084 -40.913 1.00 46.38 220 GLN A O 1
ATOM 1760 N N . LYS A 1 221 ? -10.829 -19.672 -42.955 1.00 41.50 221 LYS A N 1
ATOM 1761 C CA . LYS A 1 221 ? -12.063 -19.618 -43.749 1.00 41.50 221 LYS A CA 1
ATOM 1762 C C . LYS A 1 221 ? -11.657 -19.695 -45.217 1.00 41.50 221 LYS A C 1
ATOM 1764 O O . LYS A 1 221 ? -10.765 -18.966 -45.615 1.00 41.50 221 LYS A O 1
ATOM 1769 N N . LYS A 1 222 ? -12.299 -20.449 -46.093 1.00 42.25 222 LYS A N 1
ATOM 1770 C CA . LYS A 1 222 ? -13.160 -21.636 -46.032 1.00 42.25 222 LYS A CA 1
ATOM 1771 C C . LYS A 1 222 ? -13.364 -21.921 -47.525 1.00 42.25 222 LYS A C 1
ATOM 1773 O O . LYS A 1 222 ? -13.756 -21.009 -48.243 1.00 42.25 222 LYS A O 1
ATOM 1778 N N . ASN A 1 223 ? -13.058 -23.130 -47.981 1.00 41.41 223 ASN A N 1
ATOM 1779 C CA . ASN A 1 223 ? -13.439 -23.586 -49.317 1.00 41.41 223 ASN A CA 1
ATOM 1780 C C . ASN A 1 223 ? -14.965 -23.690 -49.381 1.00 41.41 223 ASN A C 1
ATOM 1782 O O . ASN A 1 223 ? -15.525 -24.472 -48.611 1.00 41.41 223 ASN A O 1
ATOM 1786 N N . THR A 1 224 ? -15.605 -22.896 -50.236 1.00 47.78 224 THR A N 1
ATOM 1787 C CA . THR A 1 224 ? -16.937 -23.044 -50.879 1.00 47.78 224 THR A CA 1
ATOM 1788 C C . THR A 1 224 ? -17.156 -21.715 -51.618 1.00 47.78 224 THR A C 1
ATOM 1790 O O . THR A 1 224 ? -16.969 -20.672 -51.000 1.00 47.78 224 THR A O 1
ATOM 1793 N N . GLU A 1 225 ? -17.430 -21.623 -52.915 1.00 42.84 225 GLU A N 1
ATOM 1794 C CA . GLU A 1 225 ? -18.057 -22.520 -53.899 1.00 42.84 225 GLU A CA 1
ATOM 1795 C C . GLU A 1 225 ? -17.278 -22.532 -55.224 1.00 42.84 225 GLU A C 1
ATOM 1797 O O . GLU A 1 225 ? -16.570 -21.536 -55.506 1.00 42.84 225 GLU A O 1
#

pLDDT: mean 72.28, std 21.87, range [33.81, 97.38]

InterPro domains:
  IPR006856 Mating-type protein MAT alpha 1, HMG-box [PF04769] (60-203)
  IPR006856 Mating-type protein MAT alpha 1, HMG-box [PS51325] (74-131)

Foldseek 3Di:
DDDDDDDDDDDDPPDPPDDPPPPDPPVPPLLVQLVVLVVVVPDDDDDDDFDWDADPVRDTDGDDPPCVVVVVLRQDPQADLLVLQLVQLCPQPVNPPPPPVVSVVVSVVLVVQDPCSVVSVQLSSLVSSSVSSPNPDDSVLLCVQLCVQQQPDHSHCSCVQQQWDWDQDPVRDTDIDRPDGHDLVPDDPSNSDGPDGSSNSNVRCCVVVDPDPDDPDPDDDDDDD

Sequence (225 aa):
MPPIFETTIAHTRKRQHRQLADTECRVSKLAAKCRRLNQTISQPVLNNALYISRTADGAQCIQLSGRQVASREAPRRSVNSYILFRTFYMNLTVLGDIPQKYKSAILSVLWGGDPFQAKWATLARAYTLMRDAGVKRTVAEFLFVACPYIGIISISNYLSDLNWTFETNEKSTVCLRQVSLPDITLFTQHIARTNLTDLDIIIFCDIYMSPRPLRPSSQQKKNTE

Organism: NCBI:txid61207

Secondary structure (DSSP, 8-state):
-PPP--------------SS-SSS----HHHHHHHHHHHHHT----------EE-TTS-EE-PPPHHHHHHHHSPP-PPPHHHHHHHHHTT-GGGTTS-HHHHHHHHHHHHHT-TTHHHHHHHHHHHHHHHHTT----HHHHHHHHHHHHTPPPTTTHHHHTTEEEEE-TTS-EEEEE-S---GGGS-HHHH-----HHHHHHHHHHHHS----PPP--------

=== Feature glossary ===
Key to the feature types in this record:

Secondary structure (8-state, DSSP). Secondary structure is the local, repeating backbone conformation. DSSP classifies it into eight states by reading the hydrogen-bond network: three helix types (H, G, I), two β types (E, B), two non-regular types (T, S), and unstructured coil (-).

Backbone torsions (φ/ψ). Backbone dihedral angles. Every residue except chain termini has a φ (preceding-C → N → Cα → C) and a ψ (N → Cα → C → next-N). They are reported in degrees following the IUPAC sign convention. Secondary structure is essentially a statement about which (φ, ψ) basin each residue occupies.

Predicted aligned error. Predicted Aligned Error (PAE) is an AlphaFold confidence matrix: entry (i, j) is the expected error in the position of residue j, in ångströms, when the prediction is superimposed on the true structure at residue i. Low PAE within a block of residues means that block is internally rigid and well-predicted; high PAE between two blocks means their relative placement is uncertain even if each block individually is confident.

B-factor. B-factor (Debye–Waller factor) reflects atomic displacement in the crystal lattice. It is an experimental observable (units Å²), not a prediction; low values mean the atom is pinned down, high values mean it moves or is heterogeneous across the crystal.

Secondary structure (3-state, P-SEA). Three-state secondary structure (P-SEA) collapses the eight DSSP classes into helix (a), strand (b), and coil (c). P-SEA assigns these from Cα geometry alone — distances and angles — without requiring backbone oxygens, so it works on any Cα trace.

Sequence. Primary structure: the covalent order of the twenty standard amino acids along the backbone. Two proteins with the same sequence will (almost always) fold to the same structure; two with 30% identity often share a fold but not the details.

pLDDT. pLDDT is the predicted lDDT-Cα score: AlphaFold's confidence that the local environment of each residue (all inter-atomic distances within 15 Å) is correctly placed. It is a per-residue number between 0 and 100, with higher meaning more reliable.

InterPro / GO / CATH / organism. Functional annotations link the protein to curated databases. InterPro entries identify conserved domains and families by matching the sequence against member-database signatures (Pfam, PROSITE, CDD, …). Gene Ontology (GO) terms describe molecular function, biological process, and cellular component in a controlled vocabulary. CATH places the structure in a hierarchical fold classification (Class/Architecture/Topology/Homologous-superfamily). The organism is the source species.

Contact-map, Ramachandran, and PAE plots. Three diagnostic plots accompany the record. The Cα contact map visualizes the tertiary structure as a 2D adjacency matrix (8 Å cutoff, sequence-local contacts suppressed). The Ramachandran plot shows the distribution of backbone (φ, ψ) torsions, with points in the α and β basins reflecting secondary structure content. The PAE plot shows AlphaFold's inter-residue confidence as a color matrix.

mmCIF coordinates. The mmCIF table is the protein's shape written out atom by atom. For each backbone N, Cα, C, and carbonyl O, it records an (x, y, z) coordinate triple in Å plus the residue type, chain letter, and residue number.

Radius of gyration, Cα contacts, bounding box. Three whole-structure scalars: the radius of gyration (RMS distance of Cα from centroid, in Å), the count of Cα–Cα contacts (pairs closer than 8 Å 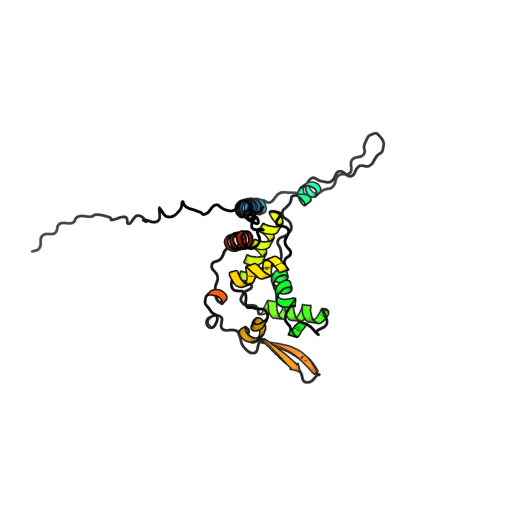and separated by more than four residues in sequence — i.e. tertiary, not local, contacts), and the bounding-box dimensions. Together they distinguish compact globular folds from extended fibres or disordered chains.

Foldseek 3Di. The Foldseek 3Di string encodes local tertiary geometry as a 20-letter alphabet — one character per residue — derived from the relative positions of nearby Cα atoms. Unlike the amino-acid sequence, 3Di is a direct function of the 3D structure, so two proteins with the same fold have similar 3Di strings even at low sequence identity.

Rendered structure images. Six rendered views show the 3D structure from the faces of a cube — i.e. along ±x, ±y, ±z. Rendering representation is drawn randomly per protein from cartoon (secondary-structure ribbons), sticks (backbone bonds), or molecular surface; coloring is either N→C rainbow (blue at the N-terminus through red at the C-terminus) or one color per chain.

Nearest PDB structures. The Foldseek neighbor list gives the closest experimentally determined structures in the PDB, ranked by structural alignment. TM-score near 1 means near-identical fold; near 0.3 means only rough topology match. This is how one finds what a novel AlphaFold prediction most resembles in the solved-structure universe.

Solvent-accessible surface area. SASA measures how much of the protein is reachable by solvent. It is computed by rolling a water-sized probe over the atomic surface and summing the exposed area (Å²). Per-residue SASA distinguishes core (buried, low SASA) from surface (exposed, high SASA) residues; total SASA is a whole-molecule size measure.